Protein AF-A0AAD6KPF1-F1 (afdb_monomer_lite)

Radius of gyration: 23.43 Å; chains: 1; bounding box: 61×46×69 Å

Organism: NCBI:txid889485

Sequence (263 aa):
MAMNKKTLMALVIVSVSLNVGAQVHHIVGGDHGWHPYTDIGSWSSATTFRVGDKIWFTHSVAQGRIAEVETREEYLACDVSNPIRMYSDDSDGISLDGEGVRYFTNTNSEKCKNGLKLHVEVVSEARTDTTTPEVTSEGSDKVIAAPPESWWDKNYGFQLYMSDPSGNYAGWKAAAIGANNQAAQSMLKQDYRDEITREEAVQLALKVLSKTMDSTSLTSEKLELAEVFLSPSGNVKYQVCPPNALSKLLVKFGLTQPAAETS

InterPro domains:
  IPR001353 Proteasome, subunit alpha/beta [PF00227] (106-227)
  IPR003245 Phytocyanin domain [PS51485] (24-124)
  IPR008972 Cupredoxin [G3DSA:2.60.40.420] (22-125)
  IPR008972 Cupredoxin [SSF49503] (25-123)
  IPR029055 Nucleophile aminohydrolases, N-terminal [G3DSA:3.60.20.10] (150-248)
  IPR029055 Nucleophile aminohydrolases, N-terminal [SSF56235] (150-229)
  IPR050115 Proteasome subunit alpha [PTHR11599] (152-227)

pLDDT: mean 70.53, std 20.44, range [23.48, 94.88]

Secondary structure (DSSP, 8-state):
----------EEE-----------EEETTGGG-S-TTS-HHHHHHT--EETT-EEE----GGG--EEEESSHHHHHHT--SS-SEEE-TT-S-EE--SSEEEEEEESSHHHHHTT-EEEEEEEPP----------------------GGGSEETTTEE-EEEE-TTS-EEEESEEE-STTHHHHHHHHHHH--TT--HHHHHHHHHHHHHHHSS-SS--TTT---EEEEE-TTS-EEEEEPPHHHHHHHHHHTTSSPPPP---

Structure (mmCIF, N/CA/C/O backbone):
data_AF-A0AAD6KPF1-F1
#
_entry.id   AF-A0AAD6KPF1-F1
#
loop_
_atom_site.group_PDB
_atom_site.id
_atom_site.type_symbol
_atom_site.label_atom_id
_atom_site.label_alt_id
_atom_site.label_comp_id
_atom_site.label_asym_id
_atom_site.label_entity_id
_atom_site.label_seq_id
_atom_site.pdbx_PDB_ins_code
_atom_site.Cartn_x
_atom_site.Cartn_y
_atom_site.Cartn_z
_atom_site.occupancy
_atom_site.B_iso_or_equiv
_atom_site.auth_seq_id
_atom_site.auth_comp_id
_atom_site.auth_asym_id
_atom_site.auth_atom_id
_atom_site.pdbx_PDB_model_num
ATOM 1 N N . MET A 1 1 ? -16.707 31.733 25.427 1.00 30.19 1 MET A N 1
ATOM 2 C CA . MET A 1 1 ? -17.269 30.527 24.783 1.00 30.19 1 MET A CA 1
ATOM 3 C C . MET A 1 1 ? -16.110 29.759 24.178 1.00 30.19 1 MET A C 1
ATOM 5 O O . MET A 1 1 ? -15.592 30.168 23.149 1.00 30.19 1 MET A O 1
ATOM 9 N N . ALA A 1 2 ? -15.610 28.753 24.894 1.00 24.34 2 ALA A N 1
ATOM 10 C CA . ALA A 1 2 ? -14.501 27.928 24.434 1.00 24.34 2 ALA A CA 1
ATOM 11 C C . ALA A 1 2 ? -15.058 26.829 23.524 1.00 24.34 2 ALA A C 1
ATOM 13 O O . ALA A 1 2 ? -15.985 26.111 23.893 1.00 24.34 2 ALA A O 1
ATOM 14 N N . MET A 1 3 ? -14.526 26.750 22.311 1.00 24.44 3 MET A N 1
ATOM 15 C CA . MET A 1 3 ? -14.904 25.761 21.313 1.00 24.44 3 MET A CA 1
ATOM 16 C C . MET A 1 3 ? -14.273 24.420 21.723 1.00 24.44 3 MET A C 1
ATOM 18 O O . MET A 1 3 ? -13.055 24.265 21.655 1.00 24.44 3 MET A O 1
ATOM 22 N N . ASN A 1 4 ? -15.086 23.479 22.215 1.00 26.16 4 ASN A N 1
ATOM 23 C CA . ASN A 1 4 ? -14.651 22.126 22.572 1.00 26.16 4 ASN A CA 1
ATOM 24 C C . ASN A 1 4 ? -14.132 21.405 21.318 1.00 26.16 4 ASN A C 1
ATOM 26 O O . ASN A 1 4 ? -14.918 20.934 20.495 1.00 26.16 4 ASN A O 1
ATOM 30 N N . LYS A 1 5 ? -12.806 21.308 21.173 1.00 23.48 5 LYS A N 1
ATOM 31 C CA . LYS A 1 5 ? -12.161 20.440 20.182 1.00 23.48 5 LYS A CA 1
ATOM 32 C C . LYS A 1 5 ? -12.401 18.985 20.592 1.00 23.48 5 LYS A C 1
ATOM 34 O O . LYS A 1 5 ? -11.722 18.466 21.470 1.00 23.48 5 LYS A O 1
ATOM 39 N N . LYS A 1 6 ? -13.398 18.339 19.984 1.00 25.12 6 LYS A N 1
ATOM 40 C CA . LYS A 1 6 ? -13.567 16.883 20.044 1.00 25.12 6 LYS A CA 1
ATOM 41 C C . LYS A 1 6 ? -12.452 16.260 19.201 1.00 25.12 6 LYS A C 1
ATOM 43 O O . LYS A 1 6 ? -12.483 16.357 17.979 1.00 25.12 6 LYS A O 1
ATOM 48 N N . THR A 1 7 ? -11.441 15.691 19.846 1.00 24.42 7 THR A N 1
ATOM 49 C CA . THR A 1 7 ? -10.373 14.950 19.164 1.00 24.42 7 THR A CA 1
ATOM 50 C C . THR A 1 7 ? -10.940 13.602 18.719 1.00 24.42 7 THR A C 1
ATOM 52 O O . THR A 1 7 ? -11.173 12.728 19.547 1.00 24.42 7 THR A O 1
ATOM 55 N N . LEU A 1 8 ? -11.223 13.457 17.423 1.00 24.62 8 LEU A N 1
ATOM 56 C CA . LEU A 1 8 ? -11.683 12.209 16.815 1.00 24.62 8 LEU A CA 1
ATOM 57 C C . LEU A 1 8 ? -10.463 11.299 16.599 1.00 24.62 8 LEU A C 1
ATOM 59 O O . LEU A 1 8 ? -9.631 11.580 15.739 1.00 24.62 8 LEU A O 1
ATOM 63 N N . MET A 1 9 ? -10.328 10.241 17.399 1.00 28.38 9 MET A N 1
ATOM 64 C CA . MET A 1 9 ? -9.315 9.202 17.197 1.00 28.38 9 MET A CA 1
ATOM 65 C C . MET A 1 9 ? -10.026 7.975 16.616 1.00 28.38 9 MET A C 1
ATOM 67 O O . MET A 1 9 ? -10.636 7.202 17.349 1.00 28.38 9 MET A O 1
ATOM 71 N N . ALA A 1 10 ? -10.030 7.847 15.288 1.00 31.38 10 ALA A N 1
ATOM 72 C CA . ALA A 1 10 ? -10.609 6.698 14.597 1.00 31.38 10 ALA A CA 1
ATOM 73 C C . ALA A 1 10 ? -9.574 5.564 14.538 1.00 31.38 10 ALA A C 1
ATOM 75 O O . ALA A 1 10 ? -8.452 5.774 14.076 1.00 31.38 10 ALA A O 1
ATOM 76 N N . LEU A 1 11 ? -9.950 4.378 15.017 1.00 38.16 11 LEU A N 1
ATOM 77 C CA . LEU A 1 11 ? -9.140 3.164 14.958 1.00 38.16 11 LEU A CA 1
ATOM 78 C C . LEU A 1 11 ? -9.951 2.078 14.250 1.00 38.16 11 LEU A C 1
ATOM 80 O O . LEU A 1 11 ? -10.939 1.588 14.790 1.00 38.16 11 LEU A O 1
ATOM 84 N N . VAL A 1 12 ? -9.542 1.741 13.027 1.00 44.72 12 VAL A N 1
ATOM 85 C CA . VAL A 1 12 ? -10.185 0.724 12.187 1.00 44.72 12 VAL A CA 1
ATOM 86 C C . VAL A 1 12 ? -9.276 -0.502 12.172 1.00 44.72 12 VAL A C 1
ATOM 88 O O . VAL A 1 12 ? -8.112 -0.405 11.785 1.00 44.72 12 VAL A O 1
ATOM 91 N N . ILE A 1 13 ? -9.789 -1.642 12.637 1.00 41.94 13 ILE A N 1
ATOM 92 C CA . ILE A 1 13 ? -9.085 -2.929 12.605 1.00 41.94 13 ILE A CA 1
ATOM 93 C C . ILE A 1 13 ? -9.910 -3.875 11.748 1.00 41.94 13 ILE A C 1
ATOM 95 O O . ILE A 1 13 ? -11.070 -4.154 12.047 1.00 41.94 13 ILE A O 1
ATOM 99 N N . VAL A 1 14 ? -9.298 -4.336 10.668 1.00 38.56 14 VAL A N 1
ATOM 100 C CA . VAL A 1 14 ? -9.912 -5.203 9.674 1.00 38.56 14 VAL A CA 1
ATOM 101 C C . VAL A 1 14 ? -9.328 -6.613 9.815 1.00 38.56 14 VAL A C 1
ATOM 103 O O . VAL A 1 14 ? -8.109 -6.792 9.814 1.00 38.56 14 VAL A O 1
ATOM 106 N N . SER A 1 15 ? -10.203 -7.615 9.922 1.00 33.62 15 SER A N 1
ATOM 107 C CA . SER A 1 15 ? -9.862 -9.042 9.871 1.00 33.62 15 SER A CA 1
ATOM 108 C C . SER A 1 15 ? -10.088 -9.601 8.462 1.00 33.62 15 SER A C 1
ATOM 110 O O . SER A 1 15 ? -11.214 -9.532 7.961 1.00 33.62 15 SER A O 1
ATOM 112 N N . VAL A 1 16 ? -9.055 -10.173 7.835 1.00 30.22 16 VAL A N 1
ATOM 113 C CA . VAL A 1 16 ? -9.106 -10.721 6.464 1.00 30.22 16 VAL A CA 1
ATOM 114 C C . VAL A 1 16 ? -9.180 -12.255 6.491 1.00 30.22 16 VAL A C 1
ATOM 116 O O . VAL A 1 16 ? -8.505 -12.920 7.269 1.00 30.22 16 VAL A O 1
ATOM 119 N N . SER A 1 17 ? -9.998 -12.842 5.615 1.00 27.30 17 SER A N 1
ATOM 120 C CA . SER A 1 17 ? -9.912 -14.251 5.198 1.00 27.30 17 SER A CA 1
ATOM 121 C C . SER A 1 17 ? -9.926 -14.297 3.662 1.00 27.30 17 SER A C 1
ATOM 123 O O . SER A 1 17 ? -10.584 -13.477 3.031 1.00 27.30 17 SER A O 1
ATOM 125 N N . LEU A 1 18 ? -9.124 -15.201 3.096 1.00 29.77 18 LEU A N 1
ATOM 126 C CA . LEU A 1 18 ? -8.252 -15.009 1.923 1.00 29.77 18 LEU A CA 1
ATOM 127 C C . LEU A 1 18 ? -8.861 -15.006 0.493 1.00 29.77 18 LEU A C 1
ATOM 129 O O . LEU A 1 18 ? -9.786 -15.760 0.204 1.00 29.77 18 LEU A O 1
ATOM 133 N N . ASN A 1 19 ? -8.106 -14.308 -0.383 1.00 32.22 19 ASN A N 1
ATOM 134 C CA . ASN A 1 19 ? -7.824 -14.465 -1.834 1.00 32.22 19 ASN A CA 1
ATOM 135 C C . ASN A 1 19 ? -8.841 -13.977 -2.899 1.00 32.22 19 ASN A C 1
ATOM 137 O O . ASN A 1 19 ? -9.866 -14.625 -3.075 1.00 32.22 19 ASN A O 1
ATOM 141 N N . VAL A 1 20 ? -8.461 -12.988 -3.744 1.00 32.19 20 VAL A N 1
ATOM 142 C CA . VAL A 1 20 ? -8.114 -13.110 -5.197 1.00 32.19 20 VAL A CA 1
ATOM 143 C C . VAL A 1 20 ? -7.665 -11.745 -5.788 1.00 32.19 20 VAL A C 1
ATOM 145 O O . VAL A 1 20 ? -8.187 -10.705 -5.434 1.00 32.19 20 VAL A O 1
ATOM 148 N N . GLY A 1 21 ? -6.644 -11.752 -6.656 1.00 44.75 21 GLY A N 1
ATOM 149 C CA . GLY A 1 21 ? -5.803 -10.599 -7.025 1.00 44.75 21 GLY A CA 1
ATOM 150 C C . GLY A 1 21 ? -6.453 -9.411 -7.748 1.00 44.75 21 GLY A C 1
ATOM 151 O O . GLY A 1 21 ? -7.430 -9.549 -8.476 1.00 44.75 21 GLY A O 1
ATOM 152 N N . ALA A 1 22 ? -5.820 -8.250 -7.587 1.00 45.66 22 ALA A N 1
ATOM 153 C CA . ALA A 1 22 ? -6.109 -7.029 -8.326 1.00 45.66 22 ALA A CA 1
ATOM 154 C C . ALA A 1 22 ? -4.809 -6.246 -8.618 1.00 45.66 22 ALA A C 1
ATOM 156 O O . ALA A 1 22 ? -3.739 -6.683 -8.197 1.00 45.66 22 ALA A O 1
ATOM 157 N N . GLN A 1 23 ? -4.917 -5.140 -9.369 1.00 48.72 23 GLN A N 1
ATOM 158 C CA . GLN A 1 23 ? -3.808 -4.260 -9.771 1.00 48.72 23 GLN A CA 1
ATOM 159 C C . GLN A 1 23 ? -3.036 -3.746 -8.547 1.00 48.72 23 GLN A C 1
ATOM 161 O O . GLN A 1 23 ? -3.528 -2.902 -7.792 1.00 48.72 23 GLN A O 1
ATOM 166 N N . VAL A 1 24 ? -1.827 -4.268 -8.354 1.00 63.34 24 VAL A N 1
ATOM 167 C CA . VAL A 1 24 ? -0.949 -3.952 -7.229 1.00 63.34 24 VAL A CA 1
ATOM 168 C C . VAL A 1 24 ? 0.030 -2.855 -7.634 1.00 63.34 24 VAL A C 1
ATOM 170 O O . VAL A 1 24 ? 0.645 -2.886 -8.702 1.00 63.34 24 VAL A O 1
ATOM 173 N N . HIS A 1 25 ? 0.187 -1.861 -6.761 1.00 76.62 25 HIS A N 1
ATOM 174 C CA . HIS A 1 25 ? 1.223 -0.845 -6.899 1.00 76.62 25 HIS A CA 1
ATOM 175 C C . HIS A 1 25 ? 2.455 -1.254 -6.099 1.00 76.62 25 HIS A C 1
ATOM 177 O O . HIS A 1 25 ? 2.408 -1.376 -4.875 1.00 76.62 25 HIS A O 1
ATOM 183 N N . HIS A 1 26 ? 3.571 -1.427 -6.795 1.00 81.06 26 HIS A N 1
ATOM 184 C CA . HIS A 1 26 ? 4.838 -1.824 -6.200 1.00 81.06 26 HIS A CA 1
ATOM 185 C C . HIS A 1 26 ? 5.774 -0.625 -6.146 1.00 81.06 26 HIS A C 1
ATOM 187 O O . HIS A 1 26 ? 6.271 -0.157 -7.172 1.00 81.06 26 HIS A O 1
ATOM 193 N N . ILE A 1 27 ? 6.043 -0.136 -4.939 1.00 85.88 27 ILE A N 1
ATOM 194 C CA . ILE A 1 27 ? 7.111 0.839 -4.720 1.00 85.88 27 ILE A CA 1
ATOM 195 C C . ILE A 1 27 ? 8.429 0.074 -4.716 1.00 85.88 27 ILE A C 1
ATOM 197 O O . ILE A 1 27 ? 8.663 -0.766 -3.845 1.00 85.88 27 ILE A O 1
ATOM 201 N N . VAL A 1 28 ? 9.282 0.349 -5.699 1.00 85.75 28 VAL A N 1
ATOM 202 C CA . VAL A 1 28 ? 10.535 -0.378 -5.881 1.00 85.75 28 VAL A CA 1
ATOM 203 C C . VAL A 1 28 ? 11.445 -0.159 -4.674 1.00 85.75 28 VAL A C 1
ATOM 205 O O . VAL A 1 28 ? 11.818 0.969 -4.366 1.00 85.75 28 VAL A O 1
ATOM 208 N N . GLY A 1 29 ? 11.797 -1.252 -3.992 1.00 78.12 29 GLY A N 1
ATOM 209 C CA . GLY A 1 29 ? 12.582 -1.233 -2.752 1.00 78.12 29 GLY A CA 1
ATOM 210 C C . GLY A 1 29 ? 11.765 -1.052 -1.463 1.00 78.12 29 GLY A C 1
ATOM 211 O O . GLY A 1 29 ? 12.351 -1.008 -0.378 1.00 78.12 29 GLY A O 1
ATOM 212 N N . GLY A 1 30 ? 10.431 -0.971 -1.549 1.00 78.62 30 GLY A N 1
ATOM 213 C CA . GLY A 1 30 ? 9.535 -0.822 -0.398 1.00 78.62 30 GLY A CA 1
ATOM 214 C C . GLY A 1 30 ? 9.841 0.433 0.424 1.00 78.62 30 GLY A C 1
ATOM 215 O O . GLY A 1 30 ? 10.097 1.496 -0.137 1.00 78.62 30 GLY A O 1
ATOM 216 N N . ASP A 1 31 ? 9.875 0.295 1.751 1.00 72.81 31 ASP A N 1
ATOM 217 C CA . ASP A 1 31 ? 10.117 1.402 2.694 1.00 72.81 31 ASP A CA 1
ATOM 218 C C . ASP A 1 31 ? 11.472 2.104 2.499 1.00 72.81 31 ASP A C 1
ATOM 220 O O . ASP A 1 31 ? 11.633 3.268 2.861 1.00 72.81 31 ASP A O 1
ATOM 224 N N . HIS A 1 32 ? 12.458 1.401 1.934 1.00 75.19 32 HIS A N 1
ATOM 225 C CA . HIS A 1 32 ? 13.790 1.950 1.664 1.00 75.19 32 HIS A CA 1
ATOM 226 C C . HIS A 1 32 ? 13.883 2.611 0.283 1.00 75.19 32 HIS A C 1
ATOM 228 O O . HIS A 1 32 ? 14.832 3.350 0.015 1.00 75.19 32 HIS A O 1
ATOM 234 N N . GLY A 1 33 ? 12.904 2.345 -0.585 1.00 81.88 33 GLY A N 1
ATOM 235 C CA . GLY A 1 33 ? 12.804 2.919 -1.915 1.00 81.88 33 GLY A CA 1
ATOM 236 C C . GLY A 1 33 ? 13.970 2.577 -2.846 1.00 81.88 33 GLY A C 1
ATOM 237 O O . GLY A 1 33 ? 14.850 1.756 -2.564 1.00 81.88 33 GLY A O 1
ATOM 238 N N . TRP A 1 34 ? 13.979 3.252 -3.988 1.00 84.75 34 TRP A N 1
ATOM 239 C CA . TRP A 1 34 ? 14.999 3.124 -5.020 1.00 84.75 34 TRP A CA 1
ATOM 240 C C . TRP A 1 34 ? 16.286 3.869 -4.636 1.00 84.75 34 TRP A C 1
ATOM 242 O O . TRP A 1 34 ? 16.482 5.031 -4.986 1.00 84.75 34 TRP A O 1
ATOM 252 N N . HIS A 1 35 ? 17.177 3.200 -3.898 1.00 83.44 35 HIS A N 1
ATOM 253 C CA . HIS A 1 35 ? 18.439 3.775 -3.424 1.00 83.44 35 HIS A CA 1
ATOM 254 C C . HIS A 1 35 ? 19.613 2.788 -3.572 1.00 83.44 35 HIS A C 1
ATOM 256 O O . HIS A 1 35 ? 19.417 1.592 -3.374 1.00 83.44 35 HIS A O 1
ATOM 262 N N . PRO A 1 36 ? 20.860 3.251 -3.812 1.00 80.50 36 PRO A N 1
ATOM 263 C CA . PRO A 1 36 ? 22.059 2.396 -3.848 1.00 80.50 36 PRO A CA 1
ATOM 264 C C . PRO A 1 36 ? 22.340 1.514 -2.619 1.00 80.50 36 PRO A C 1
ATOM 266 O O . PRO A 1 36 ? 23.222 0.667 -2.678 1.00 80.50 36 PRO A O 1
ATOM 269 N N . TYR A 1 37 ? 21.655 1.741 -1.497 1.00 80.62 37 TYR A N 1
ATOM 270 C CA . TYR A 1 37 ? 21.826 0.953 -0.267 1.00 80.62 37 TYR A CA 1
ATOM 271 C C . TYR A 1 37 ? 20.655 -0.007 -0.026 1.00 80.62 37 TYR A C 1
ATOM 273 O O . TYR A 1 37 ? 20.678 -0.767 0.939 1.00 80.62 37 TYR A O 1
ATOM 281 N N . THR A 1 38 ? 19.634 0.038 -0.881 1.00 82.50 38 THR A N 1
ATOM 282 C CA . THR A 1 38 ? 18.484 -0.857 -0.818 1.00 82.50 38 THR A CA 1
ATOM 283 C C . THR A 1 38 ? 18.798 -2.128 -1.594 1.00 82.50 38 THR A C 1
ATOM 285 O O . THR A 1 38 ? 19.249 -2.068 -2.738 1.00 82.50 38 THR A O 1
ATOM 288 N N . ASP A 1 39 ? 18.515 -3.289 -1.005 1.00 83.38 39 ASP A N 1
ATOM 289 C CA . ASP A 1 39 ? 18.622 -4.568 -1.705 1.00 83.38 39 ASP A CA 1
ATOM 290 C C . ASP A 1 39 ? 17.411 -4.786 -2.625 1.00 83.38 39 ASP A C 1
ATOM 292 O O . ASP A 1 39 ? 16.430 -5.455 -2.288 1.00 83.38 39 ASP A O 1
ATOM 296 N N . ILE A 1 40 ? 17.487 -4.174 -3.808 1.00 85.75 40 ILE A N 1
ATOM 297 C CA . ILE A 1 40 ? 16.456 -4.264 -4.846 1.00 85.75 40 ILE A CA 1
ATOM 298 C C . ILE A 1 40 ? 16.265 -5.708 -5.324 1.00 85.75 40 ILE A C 1
ATOM 300 O O . ILE A 1 40 ? 15.142 -6.093 -5.641 1.00 85.75 40 ILE A O 1
ATOM 304 N N . GLY A 1 41 ? 17.329 -6.517 -5.351 1.00 82.06 41 GLY A N 1
ATOM 305 C CA . GLY A 1 41 ? 17.267 -7.900 -5.825 1.00 82.06 41 GLY A CA 1
ATOM 306 C C . GLY A 1 41 ? 16.476 -8.807 -4.886 1.00 82.06 41 GLY A C 1
ATOM 307 O O . GLY A 1 41 ? 15.630 -9.584 -5.336 1.00 82.06 41 GLY A O 1
ATOM 308 N N . SER A 1 42 ? 16.701 -8.685 -3.577 1.00 82.19 42 SER A N 1
ATOM 309 C CA . SER A 1 42 ? 15.901 -9.408 -2.581 1.00 82.19 42 SER A CA 1
ATOM 310 C C . SER A 1 42 ? 14.448 -8.933 -2.578 1.00 82.19 42 SER A C 1
ATOM 312 O O . SER A 1 42 ? 13.536 -9.758 -2.534 1.00 82.19 42 SER A O 1
ATOM 314 N N . TRP A 1 43 ? 14.220 -7.618 -2.692 1.00 84.44 43 TRP A N 1
ATOM 315 C CA . TRP A 1 43 ? 12.873 -7.051 -2.786 1.00 84.44 43 TRP A CA 1
ATOM 316 C C . TRP A 1 43 ? 12.108 -7.579 -4.007 1.00 84.44 43 TRP A C 1
ATOM 318 O O . TRP A 1 43 ? 10.976 -8.043 -3.869 1.00 84.44 43 TRP A O 1
ATOM 328 N N . SER A 1 44 ? 12.729 -7.572 -5.191 1.00 83.88 44 SER A N 1
ATOM 329 C CA . SER A 1 44 ? 12.079 -8.039 -6.418 1.00 83.88 44 SER A CA 1
ATOM 330 C C . SER A 1 44 ? 11.782 -9.534 -6.364 1.00 83.88 44 SER A C 1
ATOM 332 O O . SER A 1 44 ? 10.723 -9.956 -6.803 1.00 83.88 44 SER A O 1
ATOM 334 N N . SER A 1 45 ? 12.681 -10.330 -5.774 1.00 77.31 45 SER A N 1
ATOM 335 C CA . SER A 1 45 ? 12.504 -11.783 -5.633 1.00 77.31 45 SER A CA 1
ATOM 336 C C . SER A 1 45 ? 11.382 -12.158 -4.656 1.00 77.31 45 SER A C 1
ATOM 338 O O . SER A 1 45 ? 10.789 -13.225 -4.778 1.00 77.31 45 SER A O 1
ATOM 340 N N . ALA A 1 46 ? 11.087 -11.289 -3.686 1.00 73.94 46 ALA A N 1
ATOM 341 C CA . ALA A 1 46 ? 9.978 -11.454 -2.748 1.00 73.94 46 ALA A CA 1
ATOM 342 C C . ALA A 1 46 ? 8.641 -10.904 -3.286 1.00 73.94 46 ALA A C 1
ATOM 344 O O . ALA A 1 46 ? 7.612 -11.046 -2.624 1.00 73.94 46 ALA A O 1
ATOM 345 N N . THR A 1 47 ? 8.646 -10.280 -4.468 1.00 77.12 47 THR A N 1
ATOM 346 C CA . THR A 1 47 ? 7.490 -9.596 -5.054 1.00 77.12 47 THR A CA 1
ATOM 347 C C . THR A 1 47 ? 6.985 -10.360 -6.275 1.00 77.12 47 THR A C 1
ATOM 349 O O . THR A 1 47 ? 7.759 -10.791 -7.122 1.00 77.12 47 THR A O 1
ATOM 352 N N . THR A 1 48 ? 5.668 -10.537 -6.383 1.00 82.94 48 THR A N 1
ATOM 353 C CA . THR A 1 48 ? 5.036 -11.103 -7.584 1.00 82.94 48 THR A CA 1
ATOM 354 C C . THR A 1 48 ? 4.427 -9.980 -8.406 1.00 82.94 48 THR A C 1
ATOM 356 O O . THR A 1 48 ? 3.560 -9.270 -7.901 1.00 82.94 48 THR A O 1
ATOM 359 N N . PHE A 1 49 ? 4.851 -9.857 -9.662 1.00 86.62 49 PHE A N 1
ATOM 360 C CA . PHE A 1 49 ? 4.343 -8.857 -10.597 1.00 86.62 49 PHE A CA 1
ATOM 361 C C . PHE A 1 49 ? 3.329 -9.491 -11.541 1.00 86.62 49 PHE A C 1
ATOM 363 O O . PHE A 1 49 ? 3.605 -10.519 -12.161 1.00 86.62 49 PHE A O 1
ATOM 370 N N . ARG A 1 50 ? 2.153 -8.885 -11.659 1.00 85.94 50 ARG A N 1
ATOM 371 C CA . ARG A 1 50 ? 1.088 -9.338 -12.553 1.00 85.94 50 ARG A CA 1
ATOM 372 C C . ARG A 1 50 ? 0.850 -8.322 -13.655 1.00 85.94 50 ARG A C 1
ATOM 374 O O . ARG A 1 50 ? 1.175 -7.146 -13.502 1.00 85.94 50 ARG A O 1
ATOM 381 N N . VAL A 1 51 ? 0.274 -8.779 -14.764 1.00 83.75 51 VAL A N 1
ATOM 382 C CA . VAL A 1 51 ? -0.278 -7.860 -15.760 1.00 83.75 51 VAL A CA 1
ATOM 383 C C . VAL A 1 51 ? -1.254 -6.913 -15.051 1.00 83.75 51 VAL A C 1
ATOM 385 O O . VAL A 1 51 ? -1.905 -7.299 -14.083 1.00 83.75 51 VAL A O 1
ATOM 388 N N . GLY A 1 52 ? -1.259 -5.652 -15.461 1.00 80.56 52 GLY A N 1
ATOM 389 C CA . GLY A 1 52 ? -2.060 -4.609 -14.835 1.00 80.56 52 GLY A CA 1
ATOM 390 C C . GLY A 1 52 ? -1.386 -3.935 -13.642 1.00 80.56 52 GLY A C 1
ATOM 391 O O . GLY A 1 52 ? -1.724 -2.791 -13.368 1.00 80.56 52 GLY A O 1
ATOM 392 N N . ASP A 1 53 ? -0.403 -4.543 -12.973 1.00 83.62 53 ASP A N 1
ATOM 393 C CA . ASP A 1 53 ? 0.323 -3.889 -11.875 1.00 83.62 53 ASP A CA 1
ATOM 394 C C . ASP A 1 53 ? 1.069 -2.625 -12.346 1.00 83.62 53 ASP A C 1
ATOM 396 O O . ASP A 1 53 ? 1.432 -2.476 -13.516 1.00 83.62 53 ASP A O 1
ATOM 400 N N . LYS A 1 54 ? 1.363 -1.715 -11.412 1.00 87.25 54 LYS A N 1
ATOM 401 C CA . LYS A 1 54 ? 2.248 -0.565 -11.657 1.00 87.25 54 LYS A CA 1
ATOM 402 C C . LYS A 1 54 ? 3.474 -0.641 -10.766 1.00 87.25 54 LYS A C 1
ATOM 404 O O . LYS A 1 54 ? 3.361 -0.906 -9.571 1.00 87.25 54 LYS A O 1
ATOM 409 N N . ILE A 1 55 ? 4.638 -0.321 -11.318 1.00 88.50 55 ILE A N 1
ATOM 410 C CA . ILE A 1 55 ? 5.869 -0.154 -10.541 1.00 88.50 55 ILE A CA 1
ATOM 411 C C . ILE A 1 55 ? 6.244 1.326 -10.455 1.00 88.50 55 ILE A C 1
ATOM 413 O O . ILE A 1 55 ? 6.157 2.063 -11.439 1.00 88.50 55 ILE A O 1
ATOM 417 N N . TRP A 1 56 ? 6.656 1.764 -9.270 1.00 86.69 56 TRP A N 1
ATOM 418 C CA . TRP A 1 56 ? 7.035 3.145 -8.987 1.00 86.69 56 TRP A CA 1
ATOM 419 C C . TRP A 1 56 ? 8.451 3.204 -8.452 1.00 86.69 56 TRP A C 1
ATOM 421 O O . TRP A 1 56 ? 8.796 2.542 -7.474 1.00 86.69 56 TRP A O 1
ATOM 431 N N . PHE A 1 57 ? 9.263 4.050 -9.068 1.00 83.12 57 PHE A N 1
ATOM 432 C CA . PHE A 1 57 ? 10.613 4.300 -8.609 1.00 83.12 57 PHE A CA 1
ATOM 433 C C . PHE A 1 57 ? 10.631 5.610 -7.821 1.00 83.12 57 PHE A C 1
ATOM 435 O O . PHE A 1 57 ? 10.311 6.672 -8.351 1.00 83.12 57 PHE A O 1
ATOM 442 N N . THR A 1 58 ? 11.003 5.552 -6.545 1.00 74.50 58 THR A N 1
ATOM 443 C CA . THR A 1 58 ? 11.130 6.748 -5.703 1.00 74.50 58 THR A CA 1
ATOM 444 C C . THR A 1 58 ? 12.457 7.439 -6.016 1.00 74.50 58 THR A C 1
ATOM 446 O O . THR A 1 58 ? 13.498 7.074 -5.471 1.00 74.50 58 THR A O 1
ATOM 449 N N . HIS A 1 59 ? 12.449 8.403 -6.935 1.00 67.25 59 HIS A N 1
ATOM 450 C CA . HIS A 1 59 ? 13.666 9.077 -7.387 1.00 67.25 59 HIS A CA 1
ATOM 451 C C . HIS A 1 59 ? 13.963 10.383 -6.657 1.00 67.25 59 HIS A C 1
ATOM 453 O O . HIS A 1 59 ? 13.082 11.145 -6.274 1.00 67.25 59 HIS A O 1
ATOM 459 N N . SER A 1 60 ? 15.259 10.682 -6.569 1.00 53.53 60 SER A N 1
ATOM 460 C CA . SER A 1 60 ? 15.761 12.052 -6.513 1.00 53.53 60 SER A CA 1
ATOM 461 C C . SER A 1 60 ? 16.353 12.390 -7.881 1.00 53.53 60 SER A C 1
ATOM 463 O O . SER A 1 60 ? 17.099 11.583 -8.433 1.00 53.53 60 SER A O 1
ATOM 465 N N . VAL A 1 61 ? 16.095 13.597 -8.390 1.00 53.00 61 VAL A N 1
ATOM 466 C CA . VAL A 1 61 ? 16.605 14.122 -9.677 1.00 53.00 61 VAL A CA 1
ATOM 467 C C . VAL A 1 61 ? 18.136 13.968 -9.822 1.00 53.00 61 VAL A C 1
ATOM 469 O O . VAL A 1 61 ? 18.671 13.818 -10.918 1.00 53.00 61 VAL A O 1
ATOM 472 N N . ALA A 1 62 ? 18.868 13.938 -8.700 1.00 56.47 62 ALA A N 1
ATOM 473 C CA . ALA A 1 62 ? 20.321 13.731 -8.644 1.00 56.47 62 ALA A CA 1
ATOM 474 C C . ALA A 1 62 ? 20.763 12.271 -8.890 1.00 56.47 62 ALA A C 1
ATOM 476 O O . ALA A 1 62 ? 21.959 11.961 -8.960 1.00 56.47 62 ALA A O 1
ATOM 477 N N . GLN A 1 63 ? 19.817 11.335 -8.969 1.00 59.22 63 GLN A N 1
ATOM 478 C CA . GLN A 1 63 ? 20.097 9.913 -9.099 1.00 59.22 63 GLN A CA 1
ATOM 479 C C . GLN A 1 63 ? 20.119 9.401 -10.535 1.00 59.22 63 GLN A C 1
ATOM 481 O O . GLN A 1 63 ? 20.607 8.295 -10.723 1.00 59.22 63 GLN A O 1
ATOM 486 N N . GLY A 1 64 ? 19.748 10.210 -11.529 1.00 70.94 64 GLY A N 1
ATOM 487 C CA . GLY A 1 64 ? 19.653 9.786 -12.929 1.00 70.94 64 GLY A CA 1
ATOM 488 C C . GLY A 1 64 ? 18.254 9.275 -13.282 1.00 70.94 64 GLY A C 1
ATOM 489 O O . GLY A 1 64 ? 17.431 9.048 -12.397 1.00 70.94 64 GLY A O 1
ATOM 490 N N . ARG A 1 65 ? 17.993 9.121 -14.584 1.00 84.31 65 ARG A N 1
ATOM 491 C CA . ARG A 1 65 ? 16.702 8.671 -15.127 1.00 84.31 65 ARG A CA 1
ATOM 492 C C . ARG A 1 65 ? 16.619 7.144 -15.108 1.00 84.31 65 ARG A C 1
ATOM 494 O O . ARG A 1 65 ? 17.642 6.467 -14.980 1.00 84.31 65 ARG A O 1
ATOM 501 N N . ILE A 1 66 ? 15.415 6.606 -15.288 1.00 89.62 66 ILE A N 1
ATOM 502 C CA . ILE A 1 66 ? 15.222 5.173 -15.537 1.00 89.62 66 ILE A CA 1
ATOM 503 C C . ILE A 1 66 ? 15.193 4.922 -17.035 1.00 89.62 66 ILE A C 1
ATOM 505 O O . ILE A 1 66 ? 14.473 5.596 -17.771 1.00 89.62 66 ILE A O 1
ATOM 509 N N . ALA A 1 67 ? 15.972 3.944 -17.472 1.00 92.62 67 ALA A N 1
ATOM 510 C CA . ALA A 1 67 ? 15.954 3.419 -18.823 1.00 92.62 67 ALA A CA 1
ATOM 511 C C . ALA A 1 67 ? 15.465 1.971 -18.798 1.00 92.62 67 ALA A C 1
ATOM 513 O O . ALA A 1 67 ? 15.972 1.151 -18.031 1.00 92.62 67 ALA A O 1
ATOM 514 N N . GLU A 1 68 ? 14.492 1.669 -19.646 1.00 94.25 68 GLU A N 1
ATOM 515 C CA . GLU A 1 68 ? 14.097 0.303 -19.962 1.00 94.25 68 GLU A CA 1
ATOM 516 C C . GLU A 1 68 ? 14.894 -0.186 -21.167 1.00 94.25 68 GLU A C 1
ATOM 518 O O . GLU A 1 68 ? 14.995 0.521 -22.172 1.00 94.25 68 GLU A O 1
ATOM 523 N N . VAL A 1 69 ? 15.476 -1.375 -21.043 1.00 94.75 69 VAL A N 1
ATOM 524 C CA . VAL A 1 69 ? 16.335 -2.004 -22.056 1.00 94.75 69 VAL A CA 1
ATOM 525 C C . VAL A 1 69 ? 15.730 -3.330 -22.496 1.00 94.75 69 VAL A C 1
ATOM 527 O O . VAL A 1 69 ? 14.967 -3.945 -21.751 1.00 94.75 69 VAL A O 1
ATOM 530 N N . GLU A 1 70 ? 16.036 -3.752 -23.719 1.00 92.44 70 GLU A N 1
ATOM 531 C CA . GLU A 1 70 ? 15.378 -4.901 -24.344 1.00 92.44 70 GLU A CA 1
ATOM 532 C C . GLU A 1 70 ? 15.964 -6.223 -23.872 1.00 92.44 70 GLU A C 1
ATOM 534 O O . GLU A 1 70 ? 15.234 -7.176 -23.593 1.00 92.44 70 GLU A O 1
ATOM 539 N N . THR A 1 71 ? 17.287 -6.278 -23.744 1.00 92.31 71 THR A N 1
ATOM 540 C CA . THR A 1 71 ? 17.995 -7.535 -23.522 1.00 92.31 71 THR A CA 1
ATOM 541 C C . THR A 1 71 ? 18.569 -7.651 -22.115 1.00 92.31 71 THR A C 1
ATOM 543 O O . THR A 1 71 ? 18.925 -6.674 -21.443 1.00 92.31 71 THR A O 1
ATOM 546 N N . ARG A 1 72 ? 18.720 -8.900 -21.664 1.00 92.88 72 ARG A N 1
ATOM 547 C CA . ARG A 1 72 ? 19.376 -9.210 -20.391 1.00 92.88 72 ARG A CA 1
ATOM 548 C C . ARG A 1 72 ? 20.835 -8.757 -20.399 1.00 92.88 72 ARG A C 1
ATOM 550 O O . ARG A 1 72 ? 21.364 -8.371 -19.359 1.00 92.88 72 ARG A O 1
ATOM 557 N N . GLU A 1 73 ? 21.491 -8.820 -21.548 1.00 92.56 73 GLU A N 1
ATOM 558 C CA . GLU A 1 73 ? 22.883 -8.435 -21.742 1.00 92.56 73 GLU A CA 1
ATOM 559 C C . GLU A 1 73 ? 23.076 -6.935 -21.495 1.00 92.56 73 GLU A C 1
ATOM 561 O O . GLU A 1 73 ? 23.936 -6.562 -20.693 1.00 92.56 73 GLU A O 1
ATOM 566 N N . GLU A 1 74 ? 22.226 -6.090 -22.087 1.00 92.50 74 GLU A N 1
ATOM 567 C CA . GLU A 1 74 ? 22.214 -4.638 -21.853 1.00 92.50 74 GLU A CA 1
ATOM 568 C C . GLU A 1 74 ? 21.963 -4.319 -20.373 1.00 92.50 74 GLU A C 1
ATOM 570 O O . GLU A 1 74 ? 22.685 -3.529 -19.761 1.00 92.50 74 GLU A O 1
ATOM 575 N N . TYR A 1 75 ? 21.009 -5.014 -19.747 1.00 94.69 75 TYR A N 1
ATOM 576 C CA . TYR A 1 75 ? 20.713 -4.883 -18.318 1.00 94.69 75 TYR A CA 1
ATOM 577 C C . TYR A 1 75 ? 21.894 -5.263 -17.409 1.00 94.69 75 TYR A C 1
ATOM 579 O O . TYR A 1 75 ? 22.191 -4.598 -16.407 1.00 94.69 75 TYR A O 1
ATOM 587 N N . LEU A 1 76 ? 22.587 -6.360 -17.721 1.00 92.31 76 LEU A N 1
ATOM 588 C CA . LEU A 1 76 ? 23.743 -6.805 -16.948 1.00 92.31 76 LEU A CA 1
ATOM 589 C C . LEU A 1 76 ? 24.920 -5.842 -17.117 1.00 92.31 76 LEU A C 1
ATOM 591 O O . LEU A 1 76 ? 25.563 -5.510 -16.117 1.00 92.31 76 LEU A O 1
ATOM 595 N N . ALA A 1 77 ? 25.150 -5.366 -18.342 1.00 94.75 77 ALA A N 1
ATOM 596 C CA . ALA A 1 77 ? 26.203 -4.417 -18.683 1.00 94.75 77 ALA A CA 1
ATOM 597 C C . ALA A 1 77 ? 25.913 -2.978 -18.218 1.00 94.75 77 ALA A C 1
ATOM 599 O O . ALA A 1 77 ? 26.845 -2.169 -18.143 1.00 94.75 77 ALA A O 1
ATOM 600 N N . CYS A 1 78 ? 24.657 -2.671 -17.868 1.00 94.88 78 CYS A N 1
ATOM 601 C CA . CYS A 1 78 ? 24.166 -1.306 -17.679 1.00 94.88 78 CYS A CA 1
ATOM 602 C C . CYS A 1 78 ? 24.394 -0.448 -18.932 1.00 94.88 78 CYS A C 1
ATOM 604 O O . CYS A 1 78 ? 24.850 0.696 -18.836 1.00 94.88 78 CYS A O 1
ATOM 606 N N . ASP A 1 79 ? 24.137 -1.043 -20.098 1.00 94.56 79 ASP A N 1
ATO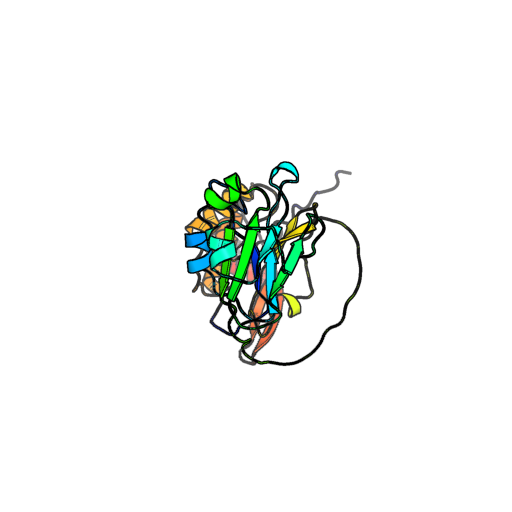M 607 C CA . ASP A 1 79 ? 24.200 -0.373 -21.388 1.00 94.56 79 ASP A CA 1
ATOM 608 C C . ASP A 1 79 ? 22.854 0.289 -21.682 1.00 94.56 79 ASP A C 1
ATOM 610 O O . ASP A 1 79 ? 21.831 -0.374 -21.815 1.00 94.56 79 ASP A O 1
ATOM 614 N N . VAL A 1 80 ? 22.866 1.616 -21.755 1.00 92.19 80 VAL A N 1
ATOM 615 C CA . VAL A 1 80 ? 21.687 2.446 -22.030 1.00 92.19 80 VAL A CA 1
ATOM 616 C C . VAL A 1 80 ? 21.818 3.173 -23.369 1.00 92.19 80 VAL A C 1
ATOM 618 O O . VAL A 1 80 ? 21.207 4.221 -23.565 1.00 92.19 80 VAL A O 1
ATOM 621 N N . SER A 1 81 ? 22.641 2.648 -24.284 1.00 92.88 81 SER A N 1
ATOM 622 C CA . SER A 1 81 ? 22.875 3.241 -25.608 1.00 92.88 81 SER A CA 1
ATOM 623 C C . SER A 1 81 ? 21.648 3.153 -26.520 1.00 92.88 81 SER A C 1
ATOM 625 O O . SER A 1 81 ? 21.460 4.022 -27.369 1.00 92.88 81 SER A O 1
ATOM 627 N N . ASN A 1 82 ? 20.807 2.130 -26.330 1.00 91.75 82 ASN A N 1
ATOM 628 C CA . ASN A 1 82 ? 19.585 1.905 -27.099 1.00 91.75 82 ASN A CA 1
ATOM 629 C C . ASN A 1 82 ? 18.396 1.566 -26.176 1.00 91.75 82 ASN A C 1
ATOM 631 O O . ASN A 1 82 ? 17.950 0.422 -26.129 1.00 91.75 82 ASN A O 1
ATOM 635 N N . PRO A 1 83 ? 17.898 2.529 -25.379 1.00 92.75 83 PRO A N 1
ATOM 636 C CA . PRO A 1 83 ? 16.794 2.262 -24.471 1.00 92.75 83 PRO A CA 1
ATOM 637 C C . PRO A 1 83 ? 15.489 2.082 -25.259 1.00 92.75 83 PRO A C 1
ATOM 639 O O . PRO A 1 83 ? 15.172 2.898 -26.124 1.00 92.75 83 PRO A O 1
ATOM 642 N N . ILE A 1 84 ? 14.683 1.080 -24.890 1.00 92.19 84 ILE A N 1
ATOM 643 C CA . ILE A 1 84 ? 13.290 0.954 -25.352 1.00 92.19 84 ILE A CA 1
ATOM 644 C C . ILE A 1 84 ? 12.526 2.219 -24.969 1.00 92.19 84 ILE A C 1
ATOM 646 O O . ILE A 1 84 ? 11.761 2.783 -25.755 1.00 92.19 84 ILE A O 1
ATOM 650 N N . ARG A 1 85 ? 12.720 2.661 -23.723 1.00 90.62 85 ARG A N 1
ATOM 651 C CA . ARG A 1 85 ? 12.047 3.832 -23.174 1.00 90.62 85 ARG A CA 1
ATOM 652 C C . ARG A 1 85 ? 12.864 4.457 -22.061 1.00 90.62 85 ARG A C 1
ATOM 654 O O . ARG A 1 85 ? 13.560 3.775 -21.315 1.00 90.62 85 ARG A O 1
ATOM 661 N N . MET A 1 86 ? 12.738 5.771 -21.924 1.00 88.69 86 MET A N 1
ATOM 662 C CA . MET A 1 86 ? 13.272 6.510 -20.788 1.00 88.69 86 MET A CA 1
ATOM 663 C C . MET A 1 86 ? 12.128 7.124 -19.997 1.00 88.69 86 MET A C 1
ATOM 665 O O . MET A 1 86 ? 11.233 7.744 -20.571 1.00 88.69 86 MET A O 1
ATOM 669 N N . TYR A 1 87 ? 12.200 6.993 -18.682 1.00 84.56 87 TYR A N 1
ATOM 670 C CA . TYR A 1 87 ? 11.227 7.534 -17.748 1.00 84.56 87 TYR A CA 1
ATOM 671 C C . TYR A 1 87 ? 11.849 8.710 -16.992 1.00 84.56 87 TYR A C 1
ATOM 673 O O . TYR A 1 87 ? 13.060 8.755 -16.740 1.00 84.56 87 TYR A O 1
ATOM 681 N N . SER A 1 88 ? 11.028 9.711 -16.706 1.00 70.38 88 SER A N 1
ATOM 682 C CA . SER A 1 88 ? 11.376 10.899 -15.927 1.00 70.38 88 SER A CA 1
ATOM 683 C C . SER A 1 88 ? 10.523 10.970 -14.661 1.00 70.38 88 SER A C 1
ATOM 685 O O . SER A 1 88 ? 9.558 10.217 -14.502 1.00 70.38 88 SER A O 1
ATOM 687 N N . ASP A 1 89 ? 10.924 11.860 -13.754 1.00 63.03 89 ASP A N 1
ATOM 688 C CA . ASP A 1 89 ? 10.369 12.010 -12.403 1.00 63.03 89 ASP A CA 1
ATOM 689 C C . ASP A 1 89 ? 8.865 12.363 -12.376 1.00 63.03 89 ASP A C 1
ATOM 691 O O . ASP A 1 89 ? 8.238 12.304 -11.326 1.00 63.03 89 ASP A O 1
ATOM 695 N N . ASP A 1 90 ? 8.275 12.709 -13.521 1.00 57.62 90 ASP A N 1
ATOM 696 C CA . ASP A 1 90 ? 6.868 13.072 -13.714 1.00 57.62 90 ASP A CA 1
ATOM 697 C C . ASP A 1 90 ? 5.961 11.897 -14.130 1.00 57.62 90 ASP A C 1
ATOM 699 O O . ASP A 1 90 ? 4.810 12.105 -14.513 1.00 57.62 90 ASP A O 1
ATOM 703 N N . SER A 1 91 ? 6.457 10.657 -14.084 1.00 57.69 91 SER A N 1
ATOM 704 C CA . SER A 1 91 ? 5.667 9.483 -14.475 1.00 57.69 91 SER A CA 1
ATOM 705 C C . SER A 1 91 ? 4.707 9.010 -13.373 1.00 57.69 91 SER A C 1
ATOM 707 O O . SER A 1 91 ? 5.104 8.813 -12.228 1.00 57.69 91 SER A O 1
ATOM 709 N N . ASP A 1 92 ? 3.445 8.755 -13.745 1.00 66.06 92 ASP A N 1
ATOM 710 C CA . ASP A 1 92 ? 2.374 8.155 -12.918 1.00 66.06 92 ASP A CA 1
ATOM 711 C C . ASP A 1 92 ? 2.587 6.637 -12.672 1.00 66.06 92 ASP A C 1
ATOM 713 O O . ASP A 1 92 ? 1.667 5.808 -12.729 1.00 66.06 92 ASP A O 1
ATOM 717 N N . GLY A 1 93 ? 3.850 6.258 -12.456 1.00 79.00 93 GLY A N 1
ATOM 718 C CA . GLY A 1 93 ? 4.323 4.880 -12.446 1.00 79.00 93 GLY A CA 1
ATOM 719 C C . GLY A 1 93 ? 4.450 4.262 -13.836 1.00 79.00 93 GLY A C 1
ATOM 720 O O . GLY A 1 93 ? 4.002 4.797 -14.852 1.00 79.00 93 GLY A O 1
ATOM 721 N N . ILE A 1 94 ? 5.088 3.096 -13.876 1.00 87.56 94 ILE A N 1
ATOM 722 C CA . ILE A 1 94 ? 5.261 2.289 -15.083 1.00 87.56 94 ILE A CA 1
ATOM 723 C C . ILE A 1 94 ? 4.274 1.128 -15.014 1.00 87.56 94 ILE A C 1
ATOM 725 O O . ILE A 1 94 ? 4.412 0.248 -14.163 1.00 87.56 94 ILE A O 1
ATOM 729 N N . SER A 1 95 ? 3.287 1.126 -15.909 1.00 88.38 95 SER A N 1
ATOM 730 C CA . SER A 1 95 ? 2.331 0.024 -16.037 1.00 88.38 95 SER A CA 1
ATOM 731 C C . SER A 1 95 ? 2.988 -1.231 -16.601 1.00 88.38 95 SER A C 1
ATOM 733 O O . SER A 1 95 ? 3.808 -1.161 -17.523 1.00 88.38 95 SER A O 1
ATOM 735 N N . LEU A 1 96 ? 2.614 -2.384 -16.055 1.00 88.88 96 LEU A N 1
ATOM 736 C CA . LEU A 1 96 ? 3.002 -3.714 -16.507 1.00 88.88 96 LEU A CA 1
ATOM 737 C C . LEU A 1 96 ? 1.889 -4.292 -17.391 1.00 88.88 96 LEU A C 1
ATOM 739 O O . LEU A 1 96 ? 1.120 -5.148 -16.976 1.00 88.88 96 LEU A O 1
ATOM 743 N N . ASP A 1 97 ? 1.790 -3.799 -18.625 1.00 85.38 97 ASP A N 1
ATOM 744 C CA . ASP A 1 97 ? 0.651 -4.085 -19.519 1.00 85.38 97 ASP A CA 1
ATOM 745 C C . ASP A 1 97 ? 0.734 -5.441 -20.247 1.00 85.38 97 ASP A C 1
ATOM 747 O O . ASP A 1 97 ? -0.169 -5.805 -20.999 1.00 85.38 97 ASP A O 1
ATOM 751 N N . GLY A 1 98 ? 1.824 -6.188 -20.069 1.00 81.75 98 GLY A N 1
ATOM 752 C CA . GLY A 1 98 ? 2.063 -7.435 -20.786 1.00 81.75 98 GLY A CA 1
ATOM 753 C C . GLY A 1 98 ? 2.926 -8.409 -20.001 1.00 81.75 98 GLY A C 1
ATOM 754 O O . GLY A 1 98 ? 3.750 -8.008 -19.177 1.00 81.75 98 GLY A O 1
ATOM 755 N N . GLU A 1 99 ? 2.707 -9.694 -20.268 1.00 86.31 99 GLU A N 1
ATOM 756 C CA . GLU A 1 99 ? 3.488 -10.785 -19.695 1.00 86.31 99 GLU A CA 1
ATOM 757 C C . GLU A 1 99 ? 4.919 -10.779 -20.228 1.00 86.31 99 GLU A C 1
ATOM 759 O O . GLU A 1 99 ? 5.180 -10.399 -21.373 1.00 86.31 99 GLU A O 1
ATOM 764 N N . GLY A 1 100 ? 5.839 -11.267 -19.403 1.00 84.50 100 GLY A N 1
ATOM 765 C CA . GLY A 1 100 ? 7.236 -11.433 -19.770 1.00 84.50 100 GLY A CA 1
ATOM 766 C C . GLY A 1 100 ? 8.186 -10.649 -18.879 1.00 84.50 100 GLY A C 1
ATOM 767 O O . GLY A 1 100 ? 7.808 -10.052 -17.870 1.00 84.50 100 GLY A O 1
ATOM 768 N N . VAL A 1 101 ? 9.463 -10.705 -19.242 1.00 90.81 101 VAL A N 1
ATOM 769 C CA . VAL A 1 101 ? 10.530 -10.093 -18.454 1.00 90.81 101 VAL A CA 1
ATOM 770 C C . VAL A 1 101 ? 10.792 -8.684 -18.957 1.00 90.81 101 VAL A C 1
ATOM 772 O O . VAL A 1 101 ? 10.969 -8.475 -20.155 1.00 90.81 101 VAL A O 1
ATOM 775 N N . ARG A 1 102 ? 10.850 -7.722 -18.036 1.00 93.38 102 ARG A N 1
ATOM 776 C CA . ARG A 1 102 ? 11.216 -6.333 -18.332 1.00 93.38 102 ARG A CA 1
ATOM 777 C C . ARG A 1 102 ? 12.430 -5.927 -17.515 1.00 93.38 102 ARG A C 1
ATOM 779 O O . ARG A 1 102 ? 12.563 -6.317 -16.352 1.00 93.38 102 ARG A O 1
ATOM 786 N N . TYR A 1 103 ? 13.304 -5.132 -18.124 1.00 94.69 103 TYR A N 1
ATOM 787 C CA . TYR A 1 103 ? 14.580 -4.735 -17.543 1.00 94.69 103 TYR A CA 1
ATOM 788 C C . TYR A 1 103 ? 14.667 -3.221 -17.398 1.00 94.69 103 TYR A C 1
ATOM 790 O O . TYR A 1 103 ? 14.613 -2.490 -18.381 1.00 94.69 103 TYR A O 1
ATOM 798 N N . PHE A 1 104 ? 14.874 -2.754 -16.171 1.00 94.25 104 PHE A N 1
ATOM 799 C CA . PHE A 1 104 ? 14.986 -1.343 -15.826 1.00 94.25 104 PHE A CA 1
ATOM 800 C C . PHE A 1 104 ? 16.350 -1.054 -15.212 1.00 94.25 104 PHE A C 1
ATOM 802 O O . PHE A 1 104 ? 16.832 -1.762 -14.324 1.00 94.25 104 PHE A O 1
ATOM 809 N N . THR A 1 105 ? 16.975 0.022 -15.663 1.00 93.00 105 THR A N 1
ATOM 810 C CA . THR A 1 105 ? 18.309 0.431 -15.233 1.00 93.00 105 THR A CA 1
ATOM 811 C C . THR A 1 105 ? 18.330 1.912 -14.909 1.00 93.00 105 THR A C 1
ATOM 813 O O . THR A 1 105 ? 17.590 2.711 -15.484 1.00 93.00 105 THR A O 1
ATOM 816 N N . ASN A 1 106 ? 19.203 2.298 -13.985 1.00 90.94 106 ASN A N 1
ATOM 817 C CA . ASN A 1 106 ? 19.554 3.697 -13.833 1.00 90.94 106 ASN A CA 1
ATOM 818 C C . ASN A 1 106 ? 20.478 4.135 -14.983 1.00 90.94 106 ASN A C 1
ATOM 820 O O . ASN A 1 106 ? 21.464 3.459 -15.274 1.00 90.94 106 ASN A O 1
ATOM 824 N N . THR A 1 107 ? 20.218 5.295 -15.593 1.00 90.25 107 THR A N 1
ATOM 825 C CA . THR A 1 107 ? 21.058 5.826 -16.684 1.00 90.25 107 THR A CA 1
ATOM 826 C C . THR A 1 107 ? 22.493 6.140 -16.260 1.00 90.25 107 THR A C 1
ATOM 828 O O . THR A 1 107 ? 23.377 6.273 -17.101 1.00 90.25 107 THR A O 1
ATOM 831 N N . ASN A 1 108 ? 22.751 6.298 -14.961 1.00 90.00 108 ASN A N 1
ATOM 832 C CA . ASN A 1 108 ? 24.101 6.378 -14.431 1.00 90.00 108 ASN A CA 1
ATOM 833 C C . ASN A 1 108 ? 24.692 4.961 -14.318 1.00 90.00 108 ASN A C 1
ATOM 835 O O . ASN A 1 108 ? 24.327 4.188 -13.428 1.00 90.00 108 ASN A O 1
ATOM 839 N N . SER A 1 109 ? 25.646 4.649 -15.202 1.00 89.06 109 SER A N 1
ATOM 840 C CA . SER A 1 109 ? 26.287 3.328 -15.284 1.00 89.06 109 SER A CA 1
ATOM 841 C C . SER A 1 109 ? 26.909 2.874 -13.958 1.00 89.06 109 SER A C 1
ATOM 843 O O . SER A 1 109 ? 26.825 1.697 -13.619 1.00 89.06 109 SER A O 1
ATOM 845 N N . GLU A 1 110 ? 27.490 3.786 -13.172 1.00 89.75 110 GLU A N 1
ATOM 846 C CA . GLU A 1 110 ? 28.091 3.453 -11.8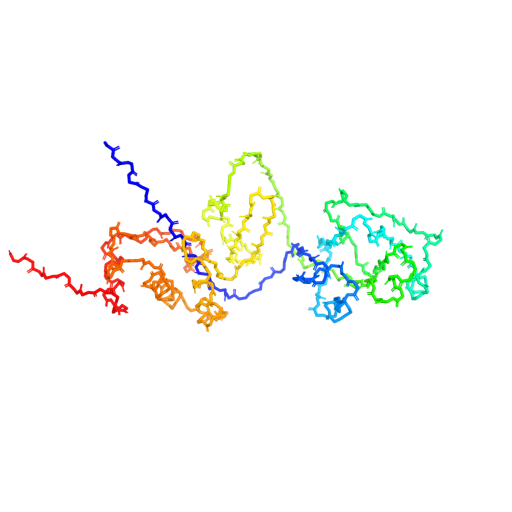75 1.00 89.75 110 GLU A CA 1
ATOM 847 C C . GLU A 1 110 ? 27.022 3.024 -10.862 1.00 89.75 110 GLU A C 1
ATOM 849 O O . GLU A 1 110 ? 27.142 1.973 -10.234 1.00 89.75 110 GLU A O 1
ATOM 854 N N . LYS A 1 111 ? 25.921 3.777 -10.759 1.00 88.38 111 LYS A N 1
ATOM 855 C CA . LYS A 1 111 ? 24.804 3.437 -9.861 1.00 88.38 111 LYS A CA 1
ATOM 856 C C . LYS A 1 111 ? 24.124 2.134 -10.271 1.00 88.38 111 LYS A C 1
ATOM 858 O O . LYS A 1 111 ? 23.840 1.303 -9.413 1.00 88.38 111 LYS A O 1
ATOM 863 N N . CYS A 1 112 ? 23.913 1.931 -11.570 1.00 91.19 112 CYS A N 1
ATOM 864 C CA . CYS A 1 112 ? 23.348 0.689 -12.090 1.00 91.19 112 CYS A CA 1
ATOM 865 C C . CYS A 1 112 ? 24.240 -0.525 -11.767 1.00 91.19 112 CYS A C 1
ATOM 867 O O . CYS A 1 112 ? 23.744 -1.550 -11.293 1.00 91.19 112 CYS A O 1
ATOM 869 N N . LYS A 1 113 ? 25.564 -0.405 -11.950 1.00 90.62 113 LYS A N 1
ATOM 870 C CA . LYS A 1 113 ? 26.528 -1.469 -11.612 1.00 90.62 113 LYS A CA 1
ATOM 871 C C . LYS A 1 113 ? 26.573 -1.769 -10.115 1.00 90.62 113 LYS A C 1
ATOM 873 O O . LYS A 1 113 ? 26.775 -2.920 -9.746 1.00 90.62 113 LYS A O 1
ATOM 878 N N . ASN A 1 114 ? 26.298 -0.770 -9.280 1.00 88.88 114 ASN A N 1
ATOM 879 C CA . ASN A 1 114 ? 26.187 -0.908 -7.828 1.00 88.88 114 ASN A CA 1
ATOM 880 C C . ASN A 1 114 ? 24.808 -1.405 -7.349 1.00 88.88 114 ASN A C 1
ATOM 882 O O . ASN A 1 114 ? 24.512 -1.318 -6.163 1.00 88.88 114 ASN A O 1
ATOM 886 N N . GLY A 1 115 ? 23.967 -1.937 -8.243 1.00 86.69 115 GLY A N 1
ATOM 887 C CA . GLY A 1 115 ? 22.717 -2.611 -7.873 1.00 86.69 115 GLY A CA 1
ATOM 888 C C . GLY A 1 115 ? 21.451 -1.778 -8.059 1.00 86.69 115 GLY A C 1
ATOM 889 O O . GLY A 1 115 ? 20.360 -2.286 -7.819 1.00 86.69 115 GLY A O 1
ATOM 890 N N . LEU A 1 116 ? 21.558 -0.539 -8.551 1.00 89.75 116 LEU A N 1
ATOM 891 C CA . LEU A 1 116 ? 20.399 0.307 -8.845 1.00 89.75 116 LEU A CA 1
ATOM 892 C C . LEU A 1 116 ? 19.783 -0.047 -10.212 1.00 89.75 116 LEU A C 1
ATOM 894 O O . LEU A 1 116 ? 19.806 0.737 -11.166 1.00 89.75 116 LEU A O 1
ATOM 898 N N . LYS A 1 117 ? 19.303 -1.288 -10.308 1.00 92.62 117 LYS A N 1
ATOM 899 C CA . LYS A 1 117 ? 18.679 -1.898 -11.483 1.00 92.62 117 LYS A CA 1
ATOM 900 C C . LYS A 1 117 ? 17.661 -2.955 -11.047 1.00 92.62 117 LYS A C 1
ATOM 902 O O . LYS A 1 117 ? 17.836 -3.597 -10.017 1.00 92.62 117 LYS A O 1
ATOM 907 N N . LEU A 1 118 ? 16.596 -3.113 -11.822 1.00 93.31 118 LEU A N 1
ATOM 908 C CA . LEU A 1 118 ? 15.479 -4.004 -11.528 1.00 93.31 118 LEU A CA 1
ATOM 909 C C . LEU A 1 118 ? 15.159 -4.838 -12.763 1.00 93.31 118 LEU A C 1
ATOM 911 O O . LEU A 1 118 ? 15.053 -4.303 -13.861 1.00 93.31 118 LEU A O 1
ATOM 915 N N . HIS A 1 119 ? 14.945 -6.133 -12.571 1.00 91.31 119 HIS A N 1
ATOM 916 C CA . HIS A 1 119 ? 14.226 -6.943 -13.543 1.00 91.31 119 HIS A CA 1
ATOM 917 C C . HIS A 1 119 ? 12.927 -7.406 -12.895 1.00 91.31 119 HIS A C 1
ATOM 919 O O . HIS A 1 119 ? 12.910 -7.725 -11.705 1.00 91.31 119 HIS A O 1
ATOM 925 N N . VAL A 1 120 ? 11.850 -7.407 -13.668 1.00 91.38 120 VAL A N 1
ATOM 926 C CA . VAL A 1 120 ? 10.543 -7.903 -13.234 1.00 91.38 120 VAL A CA 1
ATOM 927 C C . VAL A 1 120 ? 10.104 -8.994 -14.190 1.00 91.38 120 VAL A C 1
ATOM 929 O O . VAL A 1 120 ? 10.248 -8.849 -15.402 1.00 91.38 120 VAL A O 1
ATOM 932 N N . GLU A 1 121 ? 9.588 -10.086 -13.642 1.00 86.88 121 GLU A N 1
ATOM 933 C CA . GLU A 1 121 ? 8.921 -11.135 -14.405 1.00 86.88 121 GLU A CA 1
ATOM 934 C C . GLU A 1 121 ? 7.417 -10.973 -14.195 1.00 86.88 121 GLU A C 1
ATOM 936 O O . GLU A 1 121 ? 6.909 -11.183 -13.093 1.00 86.88 121 GLU A O 1
ATOM 941 N N . VAL A 1 122 ? 6.727 -10.520 -15.242 1.00 89.00 122 VAL A N 1
ATOM 942 C CA . VAL A 1 122 ? 5.294 -10.231 -15.209 1.00 89.00 122 VAL A CA 1
ATOM 943 C C . VAL A 1 122 ? 4.528 -11.472 -15.641 1.00 89.00 122 VAL A C 1
ATOM 945 O O . VAL A 1 122 ? 4.698 -11.955 -16.762 1.00 89.00 122 VAL A O 1
ATOM 948 N N . VAL A 1 123 ? 3.669 -11.974 -14.760 1.00 85.62 123 VAL A N 1
ATOM 949 C CA . VAL A 1 123 ? 2.785 -13.115 -15.040 1.00 85.62 123 VAL A CA 1
ATOM 950 C C . VAL A 1 123 ? 1.358 -12.646 -15.359 1.00 85.62 123 VAL A C 1
ATOM 952 O O . VAL A 1 123 ? 0.970 -11.539 -14.996 1.00 85.62 123 VAL A O 1
ATOM 955 N N . SER A 1 124 ? 0.551 -13.479 -16.021 1.00 76.50 124 SER A N 1
ATOM 956 C CA . SER A 1 124 ? -0.823 -13.153 -16.447 1.00 76.50 124 SER A CA 1
ATOM 957 C C . SER A 1 124 ? -1.735 -12.636 -15.315 1.00 76.50 124 SER A C 1
ATOM 959 O O . SER A 1 124 ? -1.672 -13.145 -14.186 1.00 76.50 124 SER A O 1
ATOM 961 N N . GLU A 1 125 ? -2.665 -11.721 -15.625 1.00 58.31 125 GLU A N 1
ATOM 962 C CA . GLU A 1 125 ? -3.778 -11.370 -14.725 1.00 58.31 125 GLU A CA 1
ATOM 963 C C . GLU A 1 125 ? -4.632 -12.606 -14.407 1.00 58.31 125 GLU A C 1
ATOM 965 O O . GLU A 1 125 ? -5.000 -13.389 -15.286 1.00 58.31 125 GLU A O 1
ATOM 970 N N . ALA A 1 126 ? -5.011 -12.767 -13.138 1.00 50.53 126 ALA A N 1
ATOM 971 C CA . ALA A 1 126 ? -6.116 -13.653 -12.799 1.00 50.53 126 ALA A CA 1
ATOM 972 C C . ALA A 1 126 ? -7.425 -12.935 -13.186 1.00 50.53 126 ALA A C 1
ATOM 974 O O . ALA A 1 126 ? -7.795 -11.962 -12.542 1.00 50.53 126 ALA A O 1
ATOM 975 N N . ARG A 1 127 ? -8.098 -13.378 -14.260 1.00 32.97 127 ARG A N 1
ATOM 976 C CA . ARG A 1 127 ? -9.364 -12.806 -14.778 1.00 32.97 127 ARG A CA 1
ATOM 977 C C . ARG A 1 127 ? -10.394 -12.477 -13.684 1.00 32.97 127 ARG A C 1
ATOM 979 O O . ARG A 1 127 ? -10.812 -13.413 -13.006 1.00 32.97 127 ARG A O 1
ATOM 986 N N . THR A 1 128 ? -10.944 -11.252 -13.700 1.00 29.50 128 THR A N 1
ATOM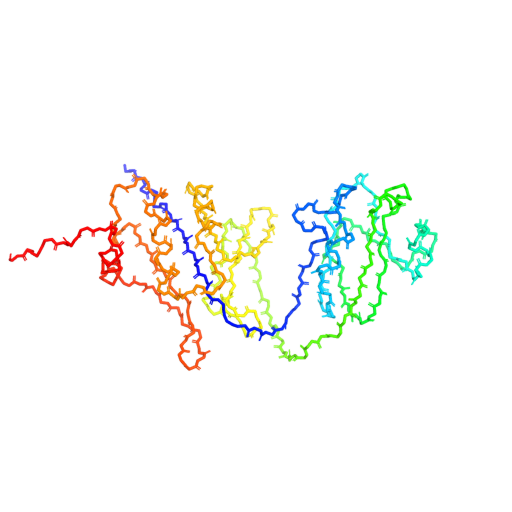 987 C CA . THR A 1 128 ? -12.401 -10.987 -13.578 1.00 29.50 128 THR A CA 1
ATOM 988 C C . THR A 1 128 ? -12.782 -9.544 -13.967 1.00 29.50 128 THR A C 1
ATOM 990 O O . THR A 1 128 ? -12.174 -8.590 -13.501 1.00 29.50 128 THR A O 1
ATOM 993 N N . ASP A 1 129 ? -13.798 -9.406 -14.828 1.00 27.94 129 ASP A N 1
ATOM 994 C CA . ASP A 1 129 ? -14.225 -8.187 -15.534 1.00 27.94 129 ASP A CA 1
ATOM 995 C C . ASP A 1 129 ? -14.928 -7.082 -14.693 1.00 27.94 129 ASP A C 1
ATOM 997 O O . ASP A 1 129 ? -15.732 -7.376 -13.809 1.00 27.94 129 ASP A O 1
ATOM 1001 N N . THR A 1 130 ? -14.821 -5.838 -15.204 1.00 24.92 130 THR A N 1
ATOM 1002 C CA . THR A 1 130 ? -15.875 -4.783 -15.341 1.00 24.92 130 THR A CA 1
ATOM 1003 C C . THR A 1 130 ? -15.830 -3.523 -14.434 1.00 24.92 130 THR A C 1
ATOM 1005 O O . THR A 1 130 ? -16.456 -3.475 -13.382 1.00 24.92 130 THR A O 1
ATOM 1008 N N . THR A 1 131 ? -15.180 -2.472 -14.971 1.00 28.73 131 THR A N 1
ATOM 1009 C CA . THR A 1 131 ? -15.660 -1.083 -15.261 1.00 28.73 131 THR A CA 1
ATOM 1010 C C . THR A 1 131 ? -16.051 -0.063 -14.153 1.00 28.73 131 THR A C 1
ATOM 1012 O O . THR A 1 131 ? -17.008 -0.243 -13.409 1.00 28.73 131 THR A O 1
ATOM 1015 N N . THR A 1 132 ? -15.333 1.080 -14.192 1.00 34.25 132 THR A N 1
ATOM 1016 C CA . THR A 1 132 ? -15.397 2.415 -13.508 1.00 34.25 132 THR A CA 1
ATOM 1017 C C . THR A 1 132 ? -16.643 3.282 -13.886 1.00 34.25 132 THR A C 1
ATOM 1019 O O . THR A 1 132 ? -17.355 2.834 -14.787 1.00 34.25 132 THR A O 1
ATOM 1022 N N . PRO A 1 133 ? -16.969 4.489 -13.305 1.00 48.66 133 PRO A N 1
ATOM 1023 C CA . PRO A 1 133 ? -16.142 5.731 -13.292 1.00 48.66 133 PRO A CA 1
ATOM 1024 C C . PRO A 1 133 ? -16.204 6.680 -12.043 1.00 48.66 133 PRO A C 1
ATOM 1026 O O . PRO A 1 133 ? -17.236 6.834 -11.404 1.00 48.66 133 PRO A O 1
ATOM 1029 N N . GLU A 1 134 ? -15.050 7.319 -11.767 1.00 38.72 134 GLU A N 1
ATOM 1030 C CA . GLU A 1 134 ? -14.745 8.772 -11.595 1.00 38.72 134 GLU A CA 1
ATOM 1031 C C . GLU A 1 134 ? -15.585 9.712 -10.676 1.00 38.72 134 GLU A C 1
ATOM 1033 O O . GLU A 1 134 ? -16.807 9.696 -10.746 1.00 38.72 134 GLU A O 1
ATOM 1038 N N . VAL A 1 135 ? -14.923 10.604 -9.889 1.00 30.06 135 VAL A N 1
ATOM 1039 C CA . VAL A 1 135 ? -15.164 12.085 -9.795 1.00 30.06 135 VAL A CA 1
ATOM 1040 C C . VAL A 1 135 ? -14.415 12.799 -8.624 1.00 30.06 135 VAL A C 1
ATOM 1042 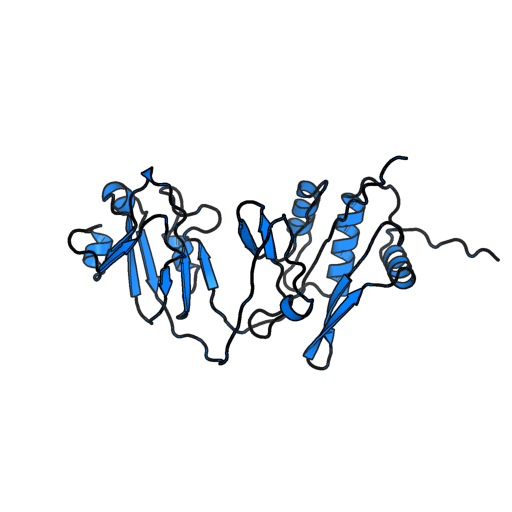O O . VAL A 1 135 ? -14.521 12.439 -7.456 1.00 30.06 135 VAL A O 1
ATOM 1045 N N . THR A 1 136 ? -13.671 13.841 -9.030 1.00 25.36 136 THR A N 1
ATOM 1046 C CA . THR A 1 136 ? -13.201 15.133 -8.449 1.00 25.36 136 THR A CA 1
ATOM 1047 C C . THR A 1 136 ? -13.012 15.429 -6.940 1.00 25.36 136 THR A C 1
ATOM 1049 O O . THR A 1 136 ? -13.963 15.513 -6.171 1.00 25.36 136 THR A O 1
ATOM 1052 N N . SER A 1 137 ? -11.767 15.846 -6.652 1.00 32.31 137 SER A N 1
ATOM 1053 C CA . SER A 1 137 ? -11.283 17.092 -6.003 1.00 32.31 137 SER A CA 1
ATOM 1054 C C . SER A 1 137 ? -11.589 17.474 -4.539 1.00 32.31 137 SER A C 1
ATOM 1056 O O . SER A 1 137 ? -12.726 17.509 -4.091 1.00 32.31 137 SER A O 1
ATOM 1058 N N . GLU A 1 138 ? -10.514 17.999 -3.928 1.00 25.47 138 GLU A N 1
ATOM 1059 C CA . GLU A 1 138 ? -10.399 18.923 -2.781 1.00 25.47 138 GLU A CA 1
ATOM 1060 C C . GLU A 1 138 ? -10.153 18.334 -1.375 1.00 25.47 138 GLU A C 1
ATOM 1062 O O . GLU A 1 138 ? -11.046 18.115 -0.562 1.00 25.47 138 GLU A O 1
ATOM 1067 N N . GLY A 1 139 ? -8.857 18.199 -1.066 1.00 35.81 139 GLY A N 1
ATOM 1068 C CA . GLY A 1 139 ? -8.205 19.020 -0.039 1.00 35.81 139 GLY A CA 1
ATOM 1069 C C . GLY A 1 139 ? -8.651 18.835 1.411 1.00 35.81 139 GLY A C 1
ATOM 1070 O O . GLY A 1 139 ? -9.490 19.577 1.913 1.00 35.81 139 GLY A O 1
ATOM 1071 N N . SER A 1 140 ? -8.021 17.895 2.112 1.00 30.02 140 SER A N 1
ATOM 1072 C CA . SER A 1 140 ? -7.614 17.942 3.533 1.00 30.02 140 SER A CA 1
ATOM 1073 C C . SER A 1 140 ? -7.289 16.523 3.980 1.00 30.02 140 SER A C 1
ATOM 1075 O O . SER A 1 140 ? -7.948 15.591 3.527 1.00 30.02 140 SER A O 1
ATOM 1077 N N . ASP A 1 141 ? -6.295 16.371 4.858 1.00 38.03 141 ASP A N 1
ATOM 1078 C CA . ASP A 1 141 ? -5.941 15.110 5.515 1.00 38.03 141 ASP A CA 1
ATOM 1079 C C . ASP A 1 141 ? -7.171 14.345 5.990 1.00 38.03 141 ASP A C 1
ATOM 1081 O O . ASP A 1 141 ? -7.748 14.611 7.047 1.00 38.03 141 ASP A O 1
ATOM 1085 N N . LYS A 1 142 ? -7.587 13.389 5.174 1.00 33.50 142 LYS A N 1
ATOM 1086 C CA . LYS A 1 142 ? -8.683 12.486 5.447 1.00 33.50 142 LYS A CA 1
ATOM 1087 C C . LYS A 1 142 ? -8.142 11.108 5.134 1.00 33.50 142 LYS A C 1
ATOM 1089 O O . LYS A 1 142 ? -7.832 10.821 3.986 1.00 33.50 142 LYS A O 1
ATOM 1094 N N . VAL A 1 143 ? -8.116 10.223 6.134 1.00 40.16 143 VAL A N 1
ATOM 1095 C CA . VAL A 1 143 ? -8.448 8.819 5.849 1.00 40.16 143 VAL A CA 1
ATOM 1096 C C . VAL A 1 143 ? -9.687 8.918 4.985 1.00 40.16 143 VAL A C 1
ATOM 1098 O O . VAL A 1 143 ? -10.645 9.558 5.431 1.00 40.16 143 VAL A O 1
ATOM 1101 N N . ILE A 1 144 ? -9.632 8.450 3.738 1.00 36.84 144 ILE A N 1
ATOM 1102 C CA . ILE A 1 144 ? -10.789 8.557 2.865 1.00 36.84 144 ILE A CA 1
ATOM 1103 C C . ILE A 1 144 ? -11.890 7.803 3.608 1.00 36.84 144 ILE A C 1
ATOM 1105 O O . ILE A 1 144 ? -11.908 6.576 3.644 1.00 36.84 144 ILE A O 1
ATOM 1109 N N . ALA A 1 145 ? -12.794 8.546 4.253 1.00 37.56 145 ALA A N 1
ATOM 1110 C CA . ALA A 1 145 ? -14.082 8.062 4.704 1.00 37.56 145 ALA A CA 1
ATOM 1111 C C . ALA A 1 145 ? -14.902 7.908 3.429 1.00 37.56 145 ALA A C 1
ATOM 1113 O O . ALA A 1 145 ? -15.868 8.620 3.170 1.00 37.56 145 ALA A O 1
ATOM 1114 N N . ALA A 1 146 ? -14.403 7.036 2.565 1.00 39.84 146 ALA A N 1
ATOM 1115 C CA . ALA A 1 146 ? -15.111 6.570 1.420 1.00 39.84 146 ALA A CA 1
ATOM 1116 C C . ALA A 1 146 ? -16.360 5.850 1.972 1.00 39.84 146 ALA A C 1
ATOM 1118 O O . ALA A 1 146 ? -16.387 5.482 3.155 1.00 39.84 146 ALA A O 1
ATOM 1119 N N . PRO A 1 147 ? -17.455 5.755 1.213 1.00 42.41 147 PRO A N 1
ATOM 1120 C CA . PRO A 1 147 ? -18.650 5.076 1.696 1.00 42.41 147 PRO A CA 1
ATOM 1121 C C . PRO A 1 147 ? -18.261 3.689 2.227 1.00 42.41 147 PRO A C 1
ATOM 1123 O O . PRO A 1 147 ? -17.337 3.086 1.696 1.00 42.41 147 PRO A O 1
ATOM 1126 N N . PRO A 1 148 ? -18.910 3.145 3.265 1.00 43.91 148 PRO A N 1
ATOM 1127 C CA . PRO A 1 148 ? -18.453 1.892 3.869 1.00 43.91 148 PRO A CA 1
ATOM 1128 C C . PRO A 1 148 ? -18.357 0.712 2.889 1.00 43.91 148 PRO A C 1
ATOM 1130 O O . PRO A 1 148 ? -17.651 -0.261 3.136 1.00 43.91 148 PRO A O 1
ATOM 1133 N N . GLU A 1 149 ? -19.058 0.826 1.762 1.00 39.19 149 GLU A N 1
ATOM 1134 C CA . GLU A 1 149 ? -19.008 -0.075 0.614 1.00 39.19 149 GLU A CA 1
ATOM 1135 C C . GLU A 1 149 ? -17.667 -0.084 -0.127 1.00 39.19 149 GLU A C 1
ATOM 1137 O O . GLU A 1 149 ? -17.394 -1.038 -0.833 1.00 39.19 149 GLU A O 1
ATOM 1142 N N . SER A 1 150 ? -16.824 0.935 0.023 1.00 47.88 150 SER A N 1
ATOM 1143 C CA . SER A 1 150 ? -15.481 0.988 -0.564 1.00 47.88 150 SER A CA 1
ATOM 1144 C C . SER A 1 150 ? -14.385 0.585 0.426 1.00 47.88 150 SER A C 1
ATOM 1146 O O . SER A 1 150 ? -13.207 0.637 0.092 1.00 47.88 150 SER A O 1
ATOM 1148 N N . TRP A 1 151 ? -14.750 0.265 1.672 1.00 53.84 151 TRP A N 1
ATOM 1149 C CA . TRP A 1 151 ? -13.820 -0.266 2.677 1.00 53.84 151 TRP A CA 1
ATOM 1150 C C . TRP A 1 151 ? -13.677 -1.774 2.522 1.00 53.84 151 TRP A C 1
ATOM 1152 O O . TRP A 1 151 ? -12.866 -2.391 3.204 1.00 53.84 151 TRP A O 1
ATOM 1162 N N . TRP A 1 152 ? -14.496 -2.364 1.655 1.00 62.59 152 TRP A N 1
ATOM 1163 C CA . TRP A 1 152 ? -14.452 -3.746 1.245 1.00 62.59 152 TRP A CA 1
ATOM 1164 C C . TRP A 1 152 ? -14.727 -3.813 -0.241 1.00 62.59 152 TRP A C 1
ATOM 1166 O O . TRP A 1 152 ? -15.730 -3.284 -0.703 1.00 62.59 152 TRP A O 1
ATOM 1176 N N . ASP A 1 153 ? -13.898 -4.527 -0.978 1.00 61.19 153 ASP A N 1
ATOM 1177 C CA . ASP A 1 153 ? -14.261 -4.941 -2.322 1.00 61.19 153 ASP A CA 1
ATOM 1178 C C . ASP A 1 153 ? -14.048 -6.440 -2.496 1.00 61.19 153 ASP A C 1
ATOM 1180 O O . ASP A 1 153 ? -13.479 -7.129 -1.647 1.00 61.19 153 ASP A O 1
ATOM 1184 N N . LYS A 1 154 ? -14.573 -6.965 -3.601 1.00 56.38 154 LYS A N 1
ATOM 1185 C CA . LYS A 1 154 ? -14.540 -8.401 -3.887 1.00 56.38 154 LYS A CA 1
ATOM 1186 C C . LYS A 1 154 ? -13.131 -8.925 -4.171 1.00 56.38 154 LYS A C 1
ATOM 1188 O O . LYS A 1 154 ? -12.928 -10.128 -4.054 1.00 56.38 154 LYS A O 1
ATOM 1193 N N . ASN A 1 155 ? -12.204 -8.056 -4.555 1.00 53.53 155 ASN A N 1
ATOM 1194 C CA . ASN A 1 155 ? -10.850 -8.410 -4.957 1.00 53.53 155 ASN A CA 1
ATOM 1195 C C . ASN A 1 155 ? -9.945 -8.442 -3.718 1.00 53.53 155 ASN A C 1
ATOM 1197 O O . ASN A 1 155 ? -9.369 -9.461 -3.352 1.00 53.53 155 ASN A O 1
ATOM 1201 N N . TYR A 1 156 ? -9.885 -7.341 -2.983 1.00 55.03 156 TYR A N 1
ATOM 1202 C CA . TYR A 1 156 ? -8.947 -7.185 -1.873 1.00 55.03 156 TYR A CA 1
ATOM 1203 C C . TYR A 1 156 ? -9.565 -7.430 -0.501 1.00 55.03 156 TYR A C 1
ATOM 1205 O O . TYR A 1 156 ? -8.875 -7.378 0.519 1.00 55.03 156 TYR A O 1
ATOM 1213 N N . GLY A 1 157 ? -10.866 -7.713 -0.456 1.00 68.38 157 GLY A N 1
ATOM 1214 C CA . GLY A 1 157 ? -11.601 -7.768 0.789 1.00 68.38 157 GLY A CA 1
ATOM 1215 C C . GLY A 1 157 ? -11.567 -6.411 1.477 1.00 68.38 157 GLY A C 1
ATOM 1216 O O . GLY A 1 157 ? -11.594 -5.356 0.838 1.00 68.38 157 GLY A O 1
ATOM 1217 N N . PHE A 1 158 ? -11.524 -6.442 2.803 1.00 73.81 158 PHE A N 1
ATOM 1218 C CA . PHE A 1 158 ? -11.486 -5.225 3.591 1.00 73.81 158 PHE A CA 1
ATOM 1219 C C . PHE A 1 158 ? -10.126 -4.530 3.486 1.00 73.81 158 PHE A C 1
ATOM 1221 O O . PHE A 1 158 ? -9.087 -5.156 3.695 1.00 73.81 158 PHE A O 1
ATOM 1228 N N . GLN A 1 159 ? -10.140 -3.226 3.239 1.00 70.25 159 GLN A N 1
ATOM 1229 C CA . GLN A 1 159 ? -8.941 -2.408 3.112 1.00 70.25 159 GLN A CA 1
ATOM 1230 C C . GLN A 1 159 ? -9.022 -1.174 3.994 1.00 70.25 159 GLN A C 1
ATOM 1232 O O . GLN A 1 159 ? -10.084 -0.586 4.203 1.00 70.25 159 GLN A O 1
ATOM 1237 N N . LEU A 1 160 ? -7.854 -0.759 4.469 1.00 74.81 160 LEU A N 1
ATOM 1238 C CA . LEU A 1 160 ? -7.674 0.487 5.185 1.00 74.81 160 LEU A CA 1
ATOM 1239 C C . LEU A 1 160 ? -6.552 1.266 4.510 1.00 74.81 160 LEU A C 1
ATOM 1241 O O . LEU A 1 160 ? -5.417 0.800 4.439 1.00 74.81 160 LEU A O 1
ATOM 1245 N N . TYR A 1 161 ? -6.873 2.465 4.040 1.00 71.56 161 TYR A N 1
ATOM 1246 C CA . TYR A 1 161 ? -5.910 3.379 3.445 1.00 71.56 161 TYR A CA 1
ATOM 1247 C C . TYR A 1 161 ? -5.796 4.638 4.285 1.00 71.56 161 TYR A C 1
ATOM 1249 O O . TYR A 1 161 ? -6.784 5.157 4.805 1.00 71.56 161 TYR A O 1
ATOM 1257 N N . MET A 1 162 ? -4.578 5.146 4.391 1.00 62.50 162 MET A N 1
ATOM 1258 C CA . MET A 1 162 ? -4.303 6.436 4.998 1.00 62.50 162 MET A CA 1
ATOM 1259 C C . MET A 1 162 ? -3.532 7.270 3.993 1.00 62.50 162 MET A C 1
ATOM 1261 O O . MET A 1 162 ? -2.501 6.821 3.494 1.00 62.50 162 MET A O 1
ATOM 1265 N N . SER A 1 163 ? -4.036 8.466 3.717 1.00 60.34 163 SER A N 1
ATOM 1266 C CA . SER A 1 163 ? -3.324 9.477 2.950 1.00 60.34 163 SER A CA 1
ATOM 1267 C C . SER A 1 163 ? -2.742 10.550 3.859 1.00 60.34 163 SER A C 1
ATOM 1269 O O . SER A 1 163 ? -3.276 10.814 4.938 1.00 60.34 163 SER A O 1
ATOM 1271 N N . ASP A 1 164 ? -1.657 11.162 3.407 1.00 59.66 164 ASP A N 1
ATOM 1272 C CA . ASP A 1 164 ? -1.032 12.329 4.016 1.00 59.66 164 ASP A CA 1
ATOM 1273 C C . ASP A 1 164 ? -1.345 13.605 3.195 1.00 59.66 164 ASP A C 1
ATOM 1275 O O . ASP A 1 164 ? -1.873 13.510 2.076 1.00 59.66 164 ASP A O 1
ATOM 1279 N N . PRO A 1 165 ? -1.019 14.812 3.696 1.00 49.06 165 PRO A N 1
ATOM 1280 C CA . PRO A 1 165 ? -1.460 16.050 3.051 1.00 49.06 165 PRO A CA 1
ATOM 1281 C C . PRO A 1 165 ? -0.661 16.362 1.788 1.00 49.06 165 PRO A C 1
ATOM 1283 O O . PRO A 1 165 ? -1.017 17.276 1.045 1.00 49.06 165 PRO A O 1
ATOM 1286 N N . SER A 1 166 ? 0.417 15.614 1.540 1.00 58.44 166 SER A N 1
ATOM 1287 C CA . SER A 1 166 ? 1.195 15.696 0.308 1.00 58.44 166 SER A CA 1
ATOM 1288 C C . SER A 1 166 ? 0.589 14.870 -0.828 1.00 58.44 166 SER A C 1
ATOM 1290 O O . SER A 1 166 ? 1.085 14.927 -1.950 1.00 58.44 166 SER A O 1
ATOM 1292 N N . GLY A 1 167 ? -0.512 14.157 -0.560 1.00 54.22 167 GLY A N 1
ATOM 1293 C CA . GLY A 1 167 ? -1.214 13.339 -1.544 1.00 54.22 167 GLY A CA 1
ATOM 1294 C C . GLY A 1 167 ? -0.669 11.918 -1.655 1.00 54.22 167 GLY A C 1
ATOM 1295 O O . GLY A 1 167 ? -1.170 11.150 -2.476 1.00 54.22 167 GLY A O 1
ATOM 1296 N N . ASN A 1 168 ? 0.304 11.534 -0.823 1.00 54.62 168 ASN A N 1
ATOM 1297 C CA . ASN A 1 168 ? 0.708 10.137 -0.729 1.00 54.62 168 ASN A CA 1
ATOM 1298 C C . ASN A 1 168 ? -0.351 9.360 0.043 1.00 54.62 168 ASN A C 1
ATOM 1300 O O . ASN A 1 168 ? -0.912 9.861 1.016 1.00 54.62 168 ASN A O 1
ATOM 1304 N N . TYR A 1 169 ? -0.593 8.115 -0.351 1.00 63.47 169 TYR A N 1
ATOM 1305 C CA . TYR A 1 169 ? -1.437 7.192 0.393 1.00 63.47 169 TYR A CA 1
ATOM 1306 C C . TYR A 1 169 ? -0.747 5.841 0.546 1.00 63.47 169 TYR A C 1
ATOM 1308 O O . TYR A 1 169 ? 0.023 5.416 -0.311 1.00 63.47 169 TYR A O 1
ATOM 1316 N N . ALA A 1 170 ? -1.027 5.168 1.657 1.00 58.94 170 ALA A N 1
ATOM 1317 C CA . ALA A 1 170 ? -0.513 3.841 1.957 1.00 58.94 170 ALA A CA 1
ATOM 1318 C C . ALA A 1 170 ? -1.629 2.954 2.511 1.00 58.94 170 ALA A C 1
ATOM 1320 O O . ALA A 1 170 ? -2.533 3.436 3.201 1.00 58.94 170 ALA A O 1
ATOM 1321 N N . GLY A 1 171 ? -1.561 1.659 2.198 1.00 71.19 171 GLY A N 1
ATOM 1322 C CA . GLY A 1 171 ? -2.428 0.635 2.776 1.00 71.19 171 GLY A CA 1
ATOM 1323 C C . GLY A 1 171 ? -1.926 0.190 4.149 1.00 71.19 171 GLY A C 1
ATOM 1324 O O . GLY A 1 171 ? -0.722 0.082 4.374 1.00 71.19 171 GLY A O 1
ATOM 1325 N N . TRP A 1 172 ? -2.847 -0.084 5.067 1.00 73.81 172 TRP A N 1
ATOM 1326 C CA . TRP A 1 172 ? -2.556 -0.466 6.446 1.00 73.81 172 TRP A CA 1
ATOM 1327 C C . TRP A 1 172 ? -3.392 -1.673 6.857 1.00 73.81 172 TRP A C 1
ATOM 1329 O O . TRP A 1 172 ? -4.564 -1.775 6.517 1.00 73.81 172 TRP A O 1
ATOM 1339 N N . LYS A 1 173 ? -2.808 -2.572 7.650 1.00 76.94 173 LYS A N 1
ATOM 1340 C CA . LYS A 1 173 ? -3.557 -3.666 8.298 1.00 76.94 173 LYS A CA 1
ATOM 1341 C C . LYS A 1 173 ? -4.268 -3.197 9.572 1.00 76.94 173 LYS A C 1
ATOM 1343 O O . LYS A 1 173 ? -5.374 -3.623 9.891 1.00 76.94 173 LYS A O 1
ATOM 1348 N N . ALA A 1 174 ? -3.627 -2.269 10.276 1.00 80.62 174 ALA A N 1
ATOM 1349 C CA . ALA A 1 174 ? -4.193 -1.486 11.358 1.00 80.62 174 ALA A CA 1
ATOM 1350 C C . ALA A 1 174 ? -3.478 -0.132 11.386 1.00 80.62 174 ALA A C 1
ATOM 1352 O O . ALA A 1 174 ? -2.261 -0.071 11.198 1.00 80.62 174 ALA A O 1
ATOM 1353 N N . ALA A 1 175 ? -4.218 0.949 11.614 1.00 79.44 175 ALA A N 1
ATOM 1354 C CA . ALA A 1 175 ? -3.645 2.287 11.683 1.00 79.44 175 ALA A CA 1
ATOM 1355 C C . ALA A 1 175 ? -4.290 3.108 12.793 1.00 79.44 175 ALA A C 1
ATOM 1357 O O . ALA A 1 175 ? -5.479 2.980 13.073 1.00 79.44 175 ALA A O 1
ATOM 1358 N N . ALA A 1 176 ? -3.493 3.989 13.390 1.00 79.56 176 ALA A N 1
ATOM 1359 C CA . ALA A 1 176 ? -3.954 4.997 14.328 1.00 79.56 176 ALA A CA 1
ATOM 1360 C C . ALA A 1 176 ? -3.504 6.384 13.864 1.00 79.56 176 ALA A C 1
ATOM 1362 O O . ALA A 1 176 ? -2.350 6.570 13.464 1.00 79.56 176 ALA A O 1
ATOM 1363 N N . ILE A 1 177 ? -4.409 7.355 13.966 1.00 73.44 177 ILE A N 1
ATOM 1364 C CA . ILE A 1 177 ? -4.183 8.763 13.625 1.00 73.44 177 ILE A CA 1
ATOM 1365 C C . ILE A 1 177 ? -4.469 9.666 14.825 1.00 73.44 177 ILE A C 1
ATOM 1367 O O . ILE A 1 177 ? -5.136 9.260 15.774 1.00 73.44 177 ILE A O 1
ATOM 1371 N N . GLY A 1 178 ? -3.995 10.910 14.767 1.00 70.44 178 GLY A N 1
ATOM 1372 C CA . GLY A 1 178 ? -4.249 11.912 15.800 1.00 70.44 178 GLY A CA 1
ATOM 1373 C C . GLY A 1 178 ? -3.249 11.875 16.958 1.00 70.44 178 GLY A C 1
ATOM 1374 O O . GLY A 1 178 ? -2.098 11.462 16.806 1.00 70.44 178 GLY A O 1
ATOM 1375 N N . ALA A 1 179 ? -3.680 12.376 18.116 1.00 69.62 179 ALA A N 1
ATOM 1376 C CA . ALA A 1 179 ? -2.831 12.491 19.298 1.00 69.62 179 ALA A CA 1
ATOM 1377 C C . ALA A 1 179 ? -2.343 11.113 19.772 1.00 69.62 179 ALA A C 1
ATOM 1379 O O . ALA A 1 179 ? -3.102 10.151 19.764 1.00 69.62 179 ALA A O 1
ATOM 1380 N N . ASN A 1 180 ? -1.082 11.019 20.200 1.00 71.12 180 ASN A N 1
ATOM 1381 C CA . ASN A 1 180 ? -0.467 9.776 20.681 1.00 71.12 180 ASN A CA 1
ATOM 1382 C C . ASN A 1 180 ? -0.436 8.625 19.649 1.00 71.12 180 ASN A C 1
ATOM 1384 O O . ASN A 1 180 ? -0.325 7.455 20.030 1.00 71.12 180 ASN A O 1
ATOM 1388 N N . ASN A 1 181 ? -0.469 8.930 18.341 1.00 73.00 181 ASN A N 1
ATOM 1389 C CA . ASN A 1 181 ? -0.412 7.907 17.290 1.00 73.00 181 ASN A CA 1
ATOM 1390 C C . ASN A 1 181 ? 0.845 7.020 17.370 1.00 73.00 181 ASN A C 1
ATOM 1392 O O . ASN A 1 181 ? 0.755 5.836 17.081 1.00 73.00 181 ASN A O 1
ATOM 1396 N N . GLN A 1 182 ? 1.994 7.541 17.810 1.00 74.06 182 GLN A N 1
ATOM 1397 C CA . GLN A 1 182 ? 3.241 6.781 17.894 1.00 74.06 182 GLN A CA 1
ATOM 1398 C C . GLN A 1 182 ? 3.125 5.631 18.903 1.00 74.06 182 GLN A C 1
ATOM 1400 O O . GLN A 1 182 ? 3.517 4.500 18.612 1.00 74.06 182 GLN A O 1
ATOM 1405 N N . ALA A 1 183 ? 2.523 5.901 20.065 1.00 76.81 183 ALA A N 1
ATOM 1406 C CA . ALA A 1 183 ? 2.244 4.888 21.077 1.00 76.81 183 ALA A CA 1
ATOM 1407 C C . ALA A 1 183 ? 1.186 3.889 20.582 1.00 76.81 183 ALA A C 1
ATOM 1409 O O . ALA A 1 183 ? 1.369 2.679 20.714 1.00 76.81 183 ALA A O 1
ATOM 1410 N N . ALA A 1 184 ? 0.123 4.391 19.942 1.00 78.38 184 ALA A N 1
ATOM 1411 C CA . ALA A 1 184 ? -0.931 3.563 19.364 1.00 78.38 184 ALA A CA 1
ATOM 1412 C C . ALA A 1 184 ? -0.382 2.586 18.309 1.00 78.38 184 ALA A C 1
ATOM 1414 O O . ALA A 1 184 ? -0.642 1.388 18.372 1.00 78.38 184 ALA A O 1
ATOM 1415 N N . GLN A 1 185 ? 0.445 3.082 17.386 1.00 79.81 185 GLN A N 1
ATOM 1416 C CA . GLN A 1 185 ? 1.090 2.298 16.333 1.00 79.81 185 GLN A CA 1
ATOM 1417 C C . GLN A 1 185 ? 2.028 1.234 16.910 1.00 79.81 185 GLN A C 1
ATOM 1419 O O . GLN A 1 185 ? 2.044 0.107 16.423 1.00 79.81 185 GLN A O 1
ATOM 1424 N N . SER A 1 186 ? 2.777 1.546 17.973 1.00 81.81 186 SER A N 1
ATOM 1425 C CA . SER A 1 186 ? 3.624 0.550 18.641 1.00 81.81 186 SER A CA 1
ATOM 1426 C C . SER A 1 186 ? 2.802 -0.598 19.227 1.00 81.81 186 SER A C 1
ATOM 1428 O O . SER A 1 186 ? 3.197 -1.754 19.110 1.00 81.81 186 SER A O 1
ATOM 1430 N N . MET A 1 187 ? 1.657 -0.291 19.838 1.00 83.25 187 MET A N 1
ATOM 1431 C CA . MET A 1 187 ? 0.770 -1.315 20.387 1.00 83.25 187 MET A CA 1
ATOM 1432 C C . MET A 1 187 ? 0.101 -2.147 19.296 1.00 83.25 187 MET A C 1
ATOM 1434 O O . MET A 1 187 ? 0.016 -3.362 19.432 1.00 83.25 187 MET A O 1
ATOM 1438 N N . LEU A 1 188 ? -0.337 -1.513 18.205 1.00 85.00 188 LEU A N 1
ATOM 1439 C CA . LEU A 1 188 ? -0.904 -2.220 17.059 1.00 85.00 188 LEU A CA 1
ATOM 1440 C C . LEU A 1 188 ? 0.117 -3.177 16.443 1.00 85.00 188 LEU A C 1
ATOM 1442 O O . LEU A 1 188 ? -0.209 -4.335 16.228 1.00 85.00 188 LEU A O 1
ATOM 1446 N N . LYS A 1 189 ? 1.368 -2.745 16.243 1.00 83.38 189 LYS A N 1
ATOM 1447 C CA . LYS A 1 189 ? 2.447 -3.613 15.738 1.00 83.38 189 LYS A CA 1
ATOM 1448 C C . LYS A 1 189 ? 2.733 -4.810 16.645 1.00 83.38 189 LYS A C 1
ATOM 1450 O O . LYS A 1 189 ? 3.137 -5.853 16.149 1.00 83.38 189 LYS A O 1
ATOM 1455 N N . GLN A 1 190 ? 2.571 -4.643 17.956 1.00 87.25 190 GLN A N 1
ATOM 1456 C CA . GLN A 1 190 ? 2.844 -5.696 18.930 1.00 87.25 190 GLN A CA 1
ATOM 1457 C C . GLN A 1 190 ? 1.693 -6.702 19.051 1.00 87.25 190 GLN A C 1
ATOM 1459 O O . GLN A 1 190 ? 1.944 -7.898 19.173 1.00 87.25 190 GLN A O 1
ATOM 1464 N N . ASP A 1 191 ? 0.451 -6.216 19.060 1.00 87.06 191 ASP A N 1
ATOM 1465 C CA . ASP A 1 191 ? -0.714 -7.011 19.454 1.00 87.06 191 ASP A CA 1
ATOM 1466 C C . ASP A 1 191 ? -1.608 -7.429 18.264 1.00 87.06 191 ASP A C 1
ATOM 1468 O O . ASP A 1 191 ? -2.481 -8.283 18.435 1.00 87.06 191 ASP A O 1
ATOM 1472 N N . TYR A 1 192 ? -1.436 -6.844 17.070 1.00 83.56 192 TYR A N 1
ATOM 1473 C CA . TYR A 1 192 ? -2.174 -7.240 15.862 1.00 83.56 192 TYR A CA 1
ATOM 1474 C C . TYR A 1 192 ? -1.667 -8.572 15.293 1.00 83.56 192 TYR A C 1
ATOM 1476 O O . TYR A 1 192 ? -0.475 -8.875 15.330 1.00 83.56 192 TYR A O 1
ATOM 1484 N N . ARG A 1 193 ? -2.584 -9.343 14.700 1.00 83.19 193 ARG A N 1
ATOM 1485 C CA . ARG A 1 193 ? -2.309 -10.584 13.964 1.00 83.19 193 ARG A CA 1
ATOM 1486 C C . ARG A 1 193 ? -3.236 -10.694 12.755 1.00 83.19 193 ARG A C 1
ATOM 1488 O O . ARG A 1 193 ? -4.363 -10.211 12.822 1.00 83.19 193 ARG A O 1
ATOM 1495 N N . ASP A 1 194 ? -2.769 -11.332 11.684 1.00 71.12 194 ASP A N 1
ATOM 1496 C CA . ASP A 1 194 ? -3.498 -11.400 10.409 1.00 71.12 194 ASP A CA 1
ATOM 1497 C C . ASP A 1 194 ? -4.850 -12.134 10.544 1.00 71.12 194 ASP A C 1
ATOM 1499 O O . ASP A 1 194 ? -5.858 -11.693 9.997 1.00 71.12 194 ASP A O 1
ATOM 1503 N N . GLU A 1 195 ? -4.920 -13.186 11.364 1.00 77.06 195 GLU A N 1
ATOM 1504 C CA . GLU A 1 195 ? -6.134 -13.979 11.615 1.00 77.06 195 GLU A CA 1
ATOM 1505 C C . GLU A 1 195 ? -6.883 -13.544 12.887 1.00 77.06 195 GLU A C 1
ATOM 1507 O O . GLU A 1 195 ? -7.306 -14.374 13.703 1.00 77.06 195 GLU A O 1
ATOM 1512 N N . ILE A 1 196 ? -6.999 -12.234 13.110 1.00 78.88 196 ILE A N 1
ATOM 1513 C CA . ILE A 1 196 ? -7.762 -11.676 14.232 1.00 78.88 196 ILE A CA 1
ATOM 1514 C C . ILE A 1 196 ? -9.269 -11.838 13.995 1.00 78.88 196 ILE A C 1
ATOM 1516 O O . ILE A 1 196 ? -9.759 -11.632 12.891 1.00 78.88 196 ILE A O 1
ATOM 1520 N N . THR A 1 197 ? -10.036 -12.214 15.016 1.00 81.31 197 THR A N 1
ATOM 1521 C CA . THR A 1 197 ? -11.506 -12.239 14.919 1.00 81.31 197 THR A CA 1
ATOM 1522 C C . THR A 1 197 ? -12.096 -10.841 15.100 1.00 81.31 197 THR A C 1
ATOM 1524 O O . THR A 1 197 ? -11.446 -9.945 15.640 1.00 81.31 197 THR A O 1
ATOM 1527 N N . ARG A 1 198 ? -13.362 -10.645 14.711 1.00 78.19 198 ARG A N 1
ATOM 1528 C CA . ARG A 1 198 ? -14.063 -9.366 14.915 1.00 78.19 198 ARG A CA 1
ATOM 1529 C C . ARG A 1 198 ? -14.065 -8.948 16.387 1.00 78.19 198 ARG A C 1
ATOM 1531 O O . ARG A 1 198 ? -13.749 -7.806 16.705 1.00 78.19 198 ARG A O 1
ATOM 1538 N N . GLU A 1 199 ? -14.391 -9.865 17.296 1.00 81.75 199 GLU A N 1
ATOM 1539 C CA . GLU A 1 199 ? -14.404 -9.566 18.729 1.00 81.75 199 GLU A CA 1
ATOM 1540 C C . GLU A 1 199 ? -13.009 -9.195 19.264 1.00 81.75 199 GLU A C 1
ATOM 1542 O O . GLU A 1 199 ? -12.896 -8.266 20.065 1.00 81.75 199 GLU A O 1
ATOM 1547 N N . GLU A 1 200 ? -11.951 -9.872 18.810 1.00 84.12 200 GLU A N 1
ATOM 1548 C CA . GLU A 1 200 ? -10.570 -9.551 19.195 1.00 84.12 200 GLU A CA 1
ATOM 1549 C C . GLU A 1 200 ? -10.093 -8.225 18.598 1.00 84.12 200 GLU A C 1
ATOM 1551 O O . GLU A 1 200 ? -9.388 -7.477 19.270 1.00 84.12 200 GLU A O 1
ATOM 1556 N N . ALA A 1 201 ? -10.504 -7.901 17.370 1.00 84.38 201 ALA A N 1
ATOM 1557 C CA . ALA A 1 201 ? -10.218 -6.625 16.725 1.00 84.38 201 ALA A CA 1
ATOM 1558 C C . ALA A 1 201 ? -10.843 -5.469 17.515 1.00 84.38 201 ALA A C 1
ATOM 1560 O O . ALA A 1 201 ? -10.160 -4.500 17.843 1.00 84.38 201 ALA A O 1
ATOM 1561 N N . VAL A 1 202 ? -12.108 -5.599 17.923 1.00 86.94 202 VAL A N 1
ATOM 1562 C CA . VAL A 1 202 ? -12.763 -4.609 18.791 1.00 86.94 202 VAL A CA 1
ATOM 1563 C C . VAL A 1 202 ? -12.044 -4.498 20.139 1.00 86.94 202 VAL A C 1
ATOM 1565 O O . VAL A 1 202 ? -11.804 -3.391 20.624 1.00 86.94 202 VAL A O 1
ATOM 1568 N N . GLN A 1 203 ? -11.655 -5.623 20.742 1.00 88.12 203 GLN A N 1
ATOM 1569 C CA . GLN A 1 203 ? -10.917 -5.621 22.004 1.00 88.12 203 GLN A CA 1
ATOM 1570 C C . GLN A 1 203 ? -9.560 -4.916 21.877 1.00 88.12 203 GLN A C 1
ATOM 1572 O O . GLN A 1 203 ? -9.210 -4.101 22.734 1.00 88.12 203 GLN A O 1
ATOM 1577 N N . LEU A 1 204 ? -8.802 -5.207 20.816 1.00 87.81 204 LEU A N 1
ATOM 1578 C CA . LEU A 1 204 ? -7.525 -4.563 20.529 1.00 87.81 204 LEU A CA 1
ATOM 1579 C C . LEU A 1 204 ? -7.717 -3.061 20.312 1.00 87.81 204 LEU A C 1
ATOM 1581 O O . LEU A 1 204 ? -6.985 -2.266 20.901 1.00 87.81 204 LEU A O 1
ATOM 1585 N N . ALA A 1 205 ? -8.738 -2.664 19.550 1.00 87.62 205 ALA A N 1
ATOM 1586 C CA . ALA A 1 205 ? -9.022 -1.261 19.294 1.00 87.62 205 ALA A CA 1
ATOM 1587 C C . ALA A 1 205 ? -9.310 -0.490 20.593 1.00 87.62 205 ALA A C 1
ATOM 1589 O O . ALA A 1 205 ? -8.703 0.545 20.874 1.00 87.62 205 ALA A O 1
ATOM 1590 N N . LEU A 1 206 ? -10.182 -1.036 21.441 1.00 87.38 206 LEU A N 1
ATOM 1591 C CA . LEU A 1 206 ? -10.525 -0.419 22.718 1.00 87.38 206 LEU A CA 1
ATOM 1592 C C . LEU A 1 206 ? -9.341 -0.408 23.701 1.00 87.38 206 LEU A C 1
ATOM 1594 O O . LEU A 1 206 ? -9.165 0.573 24.421 1.00 87.38 206 LEU A O 1
ATOM 1598 N N . LYS A 1 207 ? -8.494 -1.447 23.700 1.00 87.44 207 LYS A N 1
ATOM 1599 C CA . LYS A 1 207 ? -7.252 -1.506 24.495 1.00 87.44 207 LYS A CA 1
ATOM 1600 C C . LYS A 1 207 ? -6.239 -0.446 24.057 1.00 87.44 207 LYS A C 1
ATOM 1602 O O . LYS A 1 207 ? -5.567 0.146 24.902 1.00 87.44 207 LYS A O 1
ATOM 1607 N N . VAL A 1 208 ? -6.099 -0.213 22.752 1.00 87.44 208 VAL A N 1
ATOM 1608 C CA . VAL A 1 208 ? -5.246 0.856 22.214 1.00 87.44 208 VAL A CA 1
ATOM 1609 C C . VAL A 1 208 ? -5.768 2.206 22.677 1.00 87.44 208 VAL A C 1
ATOM 1611 O O . VAL A 1 208 ? -5.040 2.928 23.355 1.00 87.44 208 VAL A O 1
ATOM 1614 N N . LEU A 1 209 ? -7.051 2.481 22.444 1.00 83.75 209 LEU A N 1
ATOM 1615 C CA . LEU A 1 209 ? -7.684 3.734 22.854 1.00 83.75 209 LEU A CA 1
ATOM 1616 C C . LEU A 1 209 ? -7.607 3.969 24.370 1.00 83.75 209 LEU A C 1
ATOM 1618 O O . LEU A 1 209 ? -7.351 5.091 24.796 1.00 83.75 209 LEU A O 1
ATOM 1622 N N . SER A 1 210 ? -7.745 2.927 25.199 1.00 83.50 210 SER A N 1
ATOM 1623 C CA . SER A 1 210 ? -7.642 3.060 26.661 1.00 83.50 210 SER A CA 1
ATOM 1624 C C . SER A 1 210 ? -6.269 3.520 27.132 1.00 83.50 210 SER A C 1
ATOM 1626 O O . SER A 1 210 ? -6.152 4.111 28.198 1.00 83.50 210 SER A O 1
ATOM 1628 N N . LYS A 1 211 ? -5.218 3.182 26.377 1.00 84.50 211 LYS A N 1
ATOM 1629 C CA . LYS A 1 211 ? -3.832 3.501 26.730 1.00 84.50 211 LYS A CA 1
ATOM 1630 C C . LYS A 1 211 ? -3.332 4.788 26.087 1.00 84.50 211 LYS A C 1
ATOM 1632 O O . LYS A 1 211 ? -2.351 5.346 26.564 1.00 84.50 211 LYS A O 1
ATOM 1637 N N . THR A 1 212 ? -3.967 5.231 25.006 1.00 81.25 212 THR A N 1
ATOM 1638 C CA . THR A 1 212 ? -3.531 6.403 24.237 1.00 81.25 212 THR A CA 1
ATOM 1639 C C . THR A 1 212 ? -4.383 7.636 24.511 1.00 81.25 212 THR A C 1
ATOM 1641 O O . THR A 1 212 ? -3.950 8.743 24.196 1.00 81.25 212 THR A O 1
ATOM 1644 N N . MET A 1 213 ? -5.573 7.473 25.094 1.00 76.38 213 MET A N 1
ATOM 1645 C CA . MET A 1 213 ? -6.429 8.577 25.517 1.00 76.38 213 MET A CA 1
ATOM 1646 C C . MET A 1 213 ? -6.028 9.065 26.915 1.00 76.38 213 MET A C 1
ATOM 1648 O O . MET A 1 213 ? -5.950 8.275 27.849 1.00 76.38 213 MET A O 1
ATOM 1652 N N . ASP A 1 214 ? -5.882 10.380 27.096 1.00 68.31 214 ASP A N 1
ATOM 1653 C CA . ASP A 1 214 ? -5.499 11.000 28.382 1.00 68.31 214 ASP A CA 1
ATOM 1654 C C . ASP A 1 214 ? -6.597 10.926 29.472 1.00 68.31 214 ASP A C 1
ATOM 1656 O O . ASP A 1 214 ? -6.518 11.571 30.517 1.00 68.31 214 ASP A O 1
ATOM 1660 N N . SER A 1 215 ? -7.672 10.169 29.239 1.00 67.69 215 SER A N 1
ATOM 1661 C CA . SER A 1 215 ? -8.760 9.985 30.199 1.00 67.69 215 SER A CA 1
ATOM 1662 C C . SER A 1 215 ? -8.555 8.720 31.018 1.00 67.69 215 SER A C 1
ATOM 1664 O O . SER A 1 215 ? -8.418 7.632 30.475 1.00 67.69 215 SER A O 1
ATOM 1666 N N . THR A 1 216 ? -8.697 8.848 32.333 1.00 67.00 216 THR A N 1
ATOM 1667 C CA . THR A 1 216 ? -8.677 7.722 33.280 1.00 67.00 216 THR A CA 1
ATOM 1668 C C . THR A 1 216 ? -9.873 6.774 33.142 1.00 67.00 216 THR A C 1
ATOM 1670 O O . THR A 1 216 ? -9.843 5.671 33.678 1.00 67.00 216 THR A O 1
ATOM 1673 N N . SER A 1 217 ? -10.925 7.189 32.428 1.00 68.75 217 SER A N 1
ATOM 1674 C CA . SER A 1 217 ? -12.111 6.382 32.147 1.00 68.75 217 SER A CA 1
ATOM 1675 C C . SER A 1 217 ? -12.571 6.534 30.696 1.00 68.75 217 SER A C 1
ATOM 1677 O O . SER A 1 217 ? -12.796 7.650 30.201 1.00 68.75 217 SER A O 1
ATOM 1679 N N . LEU A 1 218 ? -12.736 5.391 30.026 1.00 73.75 218 LEU A N 1
ATOM 1680 C CA . LEU A 1 218 ? -13.431 5.282 28.748 1.00 73.75 218 LEU A CA 1
ATOM 1681 C C . LEU A 1 218 ? -14.937 5.225 29.019 1.00 73.75 218 LEU A C 1
ATOM 1683 O O . LEU A 1 218 ? -15.406 4.442 29.845 1.00 73.75 218 LEU A O 1
ATOM 1687 N N . THR A 1 219 ? -15.706 6.058 28.331 1.00 76.50 219 THR A N 1
ATOM 1688 C CA . THR A 1 219 ? -17.172 6.034 28.380 1.00 76.50 219 THR A CA 1
ATOM 1689 C C . THR A 1 219 ? -17.713 6.087 26.961 1.00 76.50 219 THR A C 1
ATOM 1691 O O . THR A 1 219 ? -17.032 6.552 26.045 1.00 76.50 219 THR A O 1
ATOM 1694 N N . SER A 1 220 ? -18.950 5.635 26.773 1.00 74.38 220 SER A N 1
ATOM 1695 C CA . SER A 1 220 ? -19.636 5.684 25.477 1.00 74.38 220 SER A CA 1
ATOM 1696 C C . SER A 1 220 ? -19.902 7.107 24.969 1.00 74.38 220 SER A C 1
ATOM 1698 O O . SER A 1 220 ? -20.239 7.281 23.808 1.00 74.38 220 SER A O 1
ATOM 1700 N N . GLU A 1 221 ? -19.718 8.128 25.810 1.00 74.50 221 GLU A N 1
ATOM 1701 C CA . GLU A 1 221 ? -19.797 9.541 25.417 1.00 74.50 221 GLU A CA 1
ATOM 1702 C C . GLU A 1 221 ? -18.497 10.066 24.794 1.00 74.50 221 GLU A C 1
ATOM 1704 O O . GLU A 1 221 ? -18.511 11.042 24.044 1.00 74.50 221 GLU A O 1
ATOM 1709 N N . LYS A 1 222 ? -17.359 9.449 25.137 1.00 75.31 222 LYS A N 1
ATOM 1710 C CA . LYS A 1 222 ? -16.023 9.864 24.681 1.00 75.31 222 LYS A CA 1
ATOM 1711 C C . LYS A 1 222 ? -15.540 9.083 23.466 1.00 75.31 222 LYS A C 1
ATOM 1713 O O . LYS A 1 222 ? -14.531 9.451 22.874 1.00 75.31 222 LYS A O 1
ATOM 1718 N N . LEU A 1 223 ? -16.224 7.994 23.138 1.00 78.00 223 LEU A N 1
ATOM 1719 C CA . LEU A 1 223 ? -15.833 7.056 22.104 1.00 78.00 223 LEU A CA 1
ATOM 1720 C C . LEU A 1 223 ? -16.977 6.850 21.126 1.00 78.00 223 LEU A C 1
ATOM 1722 O O . LEU A 1 223 ? -18.129 6.707 21.523 1.00 78.00 223 LEU A O 1
ATOM 1726 N N . GLU A 1 224 ? -16.615 6.722 19.862 1.00 78.44 224 GLU A N 1
ATOM 1727 C CA . GLU A 1 224 ? -17.474 6.162 18.835 1.00 78.44 224 GLU A CA 1
ATOM 1728 C C . GLU A 1 224 ? -16.748 4.953 18.251 1.00 78.44 224 GLU A C 1
ATOM 1730 O O . GLU A 1 224 ? -15.555 5.019 17.954 1.00 78.44 224 GLU A O 1
ATOM 1735 N N . LEU A 1 225 ? -17.455 3.833 18.138 1.00 80.00 225 LEU A N 1
ATOM 1736 C CA . LEU A 1 225 ? -16.943 2.625 17.506 1.00 80.00 225 LEU A CA 1
ATOM 1737 C C . LEU A 1 225 ? -17.822 2.344 16.297 1.00 80.00 225 LEU A C 1
ATOM 1739 O O . LEU A 1 225 ? -19.034 2.217 16.444 1.00 80.00 225 LEU A O 1
ATOM 1743 N N . ALA A 1 226 ? -17.214 2.223 15.126 1.00 81.19 226 ALA A N 1
ATOM 1744 C CA . ALA A 1 226 ? -17.886 1.769 13.923 1.00 81.19 226 ALA A CA 1
ATOM 1745 C C . ALA A 1 226 ? -17.216 0.490 13.431 1.00 81.19 226 ALA A C 1
ATOM 1747 O O . ALA A 1 226 ? -15.993 0.365 13.454 1.00 81.19 226 ALA A O 1
ATOM 1748 N N . GLU A 1 227 ? -18.031 -0.456 12.994 1.00 78.81 227 GLU A N 1
ATOM 1749 C CA . GLU A 1 227 ? -17.593 -1.737 12.466 1.00 78.81 227 GLU A CA 1
ATOM 1750 C C . GLU A 1 227 ? -18.032 -1.852 11.012 1.00 78.81 227 GLU A C 1
ATOM 1752 O O . GLU A 1 227 ? -19.169 -1.519 10.662 1.00 78.81 227 GLU A O 1
ATOM 1757 N N . VAL A 1 228 ? -17.135 -2.373 10.179 1.00 78.50 228 VAL A N 1
ATOM 1758 C CA . VAL A 1 228 ? -17.464 -2.823 8.828 1.00 78.50 228 VAL A CA 1
ATOM 1759 C C . VAL A 1 228 ? -17.179 -4.310 8.761 1.00 78.50 228 VAL A C 1
ATOM 1761 O O . VAL A 1 228 ? -16.088 -4.751 9.110 1.00 78.50 228 VAL A O 1
ATOM 1764 N N . PHE A 1 229 ? -18.182 -5.097 8.390 1.00 77.50 229 PHE A N 1
ATOM 1765 C CA . PHE A 1 229 ? -18.091 -6.552 8.400 1.00 77.50 229 PHE A CA 1
ATOM 1766 C C . PHE A 1 229 ? -18.962 -7.173 7.313 1.00 77.50 229 PHE A C 1
ATOM 1768 O O . PHE A 1 229 ? -19.934 -6.580 6.846 1.00 77.50 229 PHE A O 1
ATOM 1775 N N . LEU A 1 230 ? -18.628 -8.399 6.916 1.00 71.56 230 LEU A N 1
ATOM 1776 C CA . LEU A 1 230 ? -19.453 -9.168 5.997 1.00 71.56 230 LEU A CA 1
ATOM 1777 C C . LEU A 1 230 ? -20.580 -9.843 6.767 1.00 71.56 230 LEU A C 1
ATOM 1779 O O . LEU A 1 230 ? -20.373 -10.554 7.749 1.00 71.56 230 LEU A O 1
ATOM 1783 N N . SER A 1 231 ? -21.802 -9.626 6.303 1.00 72.25 231 SER A N 1
ATOM 1784 C CA . SER A 1 231 ? -22.941 -10.429 6.728 1.00 72.25 231 SER A CA 1
ATOM 1785 C C . SER A 1 231 ? -22.792 -11.882 6.257 1.00 72.25 231 SER A C 1
ATOM 1787 O O . SER A 1 231 ? -22.120 -12.129 5.257 1.00 72.25 231 SER A O 1
ATOM 1789 N N . PRO A 1 232 ? -23.496 -12.847 6.879 1.00 65.19 232 PRO A N 1
ATOM 1790 C CA . PRO A 1 232 ? -23.523 -14.232 6.395 1.00 65.19 232 PRO A CA 1
ATOM 1791 C C . PRO A 1 232 ? -23.988 -14.370 4.936 1.00 65.19 232 PRO A C 1
ATOM 1793 O O . PRO A 1 232 ? -23.655 -15.338 4.266 1.00 65.19 232 PRO A O 1
ATOM 1796 N N . SER A 1 233 ? -24.741 -13.386 4.434 1.00 67.31 233 SER A N 1
ATOM 1797 C CA . SER A 1 233 ? -25.163 -13.279 3.033 1.00 67.31 233 SER A CA 1
ATOM 1798 C C . SER A 1 233 ? -24.081 -12.757 2.074 1.00 67.31 233 SER A C 1
ATOM 1800 O O . SER A 1 233 ? -24.368 -12.587 0.896 1.00 67.31 233 SER A O 1
ATOM 1802 N N . GLY A 1 234 ? -22.872 -12.447 2.555 1.00 64.88 234 GLY A N 1
ATOM 1803 C CA . GLY A 1 234 ? -21.777 -11.903 1.742 1.00 64.88 234 GLY A CA 1
ATOM 1804 C C . GLY A 1 234 ? -21.886 -10.407 1.431 1.00 64.88 234 GLY A C 1
ATOM 1805 O O . GLY A 1 234 ? -21.078 -9.881 0.677 1.00 64.88 234 GLY A O 1
ATOM 1806 N N . ASN A 1 235 ? -22.860 -9.705 2.018 1.00 70.19 235 ASN A N 1
ATOM 1807 C CA . ASN A 1 235 ? -23.006 -8.256 1.866 1.00 70.19 235 ASN A CA 1
ATOM 1808 C C . ASN A 1 235 ? -22.205 -7.519 2.938 1.00 70.19 235 ASN A C 1
ATOM 1810 O O . ASN A 1 235 ? -22.298 -7.884 4.118 1.00 70.19 235 ASN A O 1
ATOM 1814 N N . VAL A 1 236 ? -21.503 -6.459 2.541 1.00 70.38 236 VAL A N 1
ATOM 1815 C CA 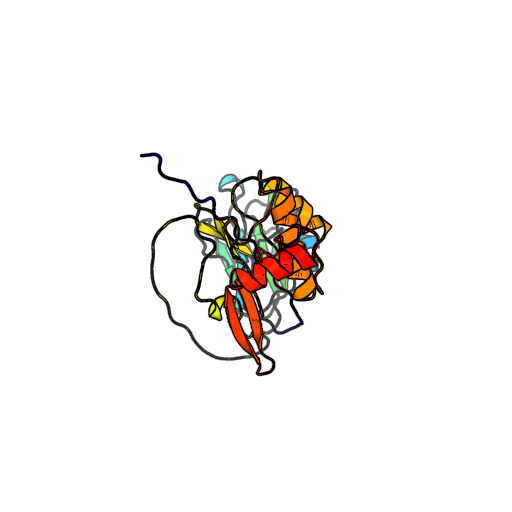. VAL A 1 236 ? -20.827 -5.528 3.451 1.00 70.38 236 VAL A CA 1
ATOM 1816 C C . VAL A 1 236 ? -21.868 -4.813 4.292 1.00 70.38 236 VAL A C 1
ATOM 1818 O O . VAL A 1 236 ? -22.868 -4.306 3.785 1.00 70.38 236 VAL A O 1
ATOM 1821 N N . LYS A 1 237 ? -21.643 -4.786 5.597 1.00 73.25 237 LYS A N 1
ATOM 1822 C CA . LYS A 1 237 ? -22.447 -4.029 6.541 1.00 73.25 237 LYS A CA 1
ATOM 1823 C C . LYS A 1 237 ? -21.555 -3.073 7.291 1.00 73.25 237 LYS A C 1
ATOM 1825 O O . LYS A 1 237 ? -20.523 -3.467 7.821 1.00 73.25 237 LYS A O 1
ATOM 1830 N N . TYR A 1 238 ? -22.016 -1.837 7.360 1.00 77.81 238 TYR A N 1
ATOM 1831 C CA . TYR A 1 238 ? -21.491 -0.815 8.241 1.00 77.81 238 TYR A CA 1
ATOM 1832 C C . TYR A 1 238 ? -22.440 -0.628 9.405 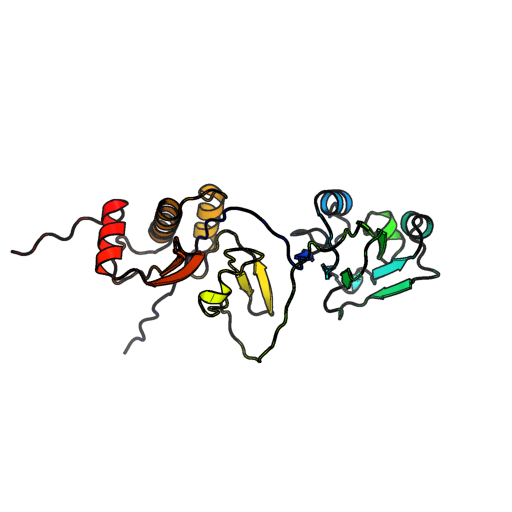1.00 77.81 238 TYR A C 1
ATOM 1834 O O . TYR A 1 238 ? -23.655 -0.519 9.218 1.00 77.81 238 TYR A O 1
ATOM 1842 N N . GLN A 1 239 ? -21.885 -0.580 10.604 1.00 74.06 239 GLN A N 1
ATOM 1843 C CA . GLN A 1 239 ? -22.655 -0.351 11.805 1.00 74.06 239 GLN A CA 1
ATOM 1844 C C . GLN A 1 239 ? -21.865 0.526 12.764 1.00 74.06 239 GLN A C 1
ATOM 1846 O O . GLN A 1 239 ? -20.787 0.153 13.216 1.00 74.06 239 GLN A O 1
ATOM 1851 N N . VAL A 1 240 ? -22.452 1.658 13.147 1.00 78.75 240 VAL A N 1
ATOM 1852 C CA . VAL A 1 240 ? -22.001 2.395 14.329 1.00 78.75 240 VAL A CA 1
ATOM 1853 C C . VAL A 1 240 ? -22.533 1.674 15.561 1.00 78.75 240 VAL A C 1
ATOM 1855 O O . VAL A 1 240 ? -23.732 1.406 15.677 1.00 78.75 240 VAL A O 1
ATOM 1858 N N . CYS A 1 241 ? -21.637 1.324 16.474 1.00 77.25 241 CYS A N 1
ATOM 1859 C CA . CYS A 1 241 ? -21.972 0.697 17.736 1.00 77.25 241 CYS A CA 1
ATOM 1860 C C . CYS A 1 241 ? -22.740 1.706 18.604 1.00 77.25 241 CYS A C 1
ATOM 1862 O O . CYS A 1 241 ? -22.187 2.749 18.966 1.00 77.25 241 CYS A O 1
ATOM 1864 N N . PRO A 1 242 ? -24.015 1.441 18.942 1.00 80.62 242 PRO A N 1
ATOM 1865 C CA . PRO A 1 242 ? -24.798 2.384 19.722 1.00 80.62 242 PRO A CA 1
ATOM 1866 C C . PRO A 1 242 ? -24.224 2.518 21.146 1.00 80.62 242 PRO A C 1
ATOM 1868 O O . PRO A 1 242 ? -23.666 1.550 21.677 1.00 80.62 242 PRO A O 1
ATOM 1871 N N . PRO A 1 243 ? -24.395 3.673 21.820 1.00 78.25 243 PRO A N 1
ATOM 1872 C CA . PRO A 1 243 ? -23.754 3.947 23.112 1.00 78.25 243 PRO A CA 1
ATOM 1873 C C . PRO A 1 243 ? -24.014 2.888 24.193 1.00 78.25 243 PRO A C 1
ATOM 1875 O O . PRO A 1 243 ? -23.139 2.574 25.002 1.00 78.25 243 PRO A O 1
ATOM 1878 N N . ASN A 1 244 ? -25.205 2.287 24.197 1.00 81.94 244 ASN A N 1
ATOM 1879 C CA . ASN A 1 244 ? -25.571 1.212 25.119 1.00 81.94 244 ASN A CA 1
ATOM 1880 C C . ASN A 1 244 ? -24.782 -0.087 24.860 1.00 81.94 244 ASN A C 1
ATOM 1882 O O . ASN A 1 244 ? -24.361 -0.749 25.808 1.00 81.94 244 ASN A O 1
ATOM 1886 N N . ALA A 1 245 ? -24.558 -0.449 23.596 1.00 82.88 245 ALA A N 1
ATOM 1887 C CA . ALA A 1 245 ? -23.755 -1.599 23.205 1.00 82.88 245 ALA A CA 1
ATOM 1888 C C . ALA A 1 245 ? -22.269 -1.343 23.474 1.00 82.88 245 ALA A C 1
ATOM 1890 O O . ALA A 1 245 ? -21.600 -2.205 24.041 1.00 82.88 245 ALA A O 1
ATOM 1891 N N . LEU A 1 246 ? -21.782 -0.133 23.185 1.00 82.75 246 LEU A N 1
ATOM 1892 C CA . LEU A 1 246 ? -20.410 0.265 23.486 1.00 82.75 246 LEU A CA 1
ATOM 1893 C C . LEU A 1 246 ? -20.126 0.220 24.992 1.00 82.75 246 LEU A C 1
ATOM 1895 O O . LEU A 1 246 ? -19.111 -0.325 25.411 1.00 82.75 246 LEU A O 1
ATOM 1899 N N . SER A 1 247 ? -21.061 0.688 25.824 1.00 83.50 247 SER A N 1
ATOM 1900 C CA . SER A 1 247 ? -20.939 0.600 27.289 1.00 83.50 247 SER A CA 1
ATOM 1901 C C . SER A 1 247 ? -20.831 -0.854 27.766 1.00 83.50 247 SER A C 1
ATOM 1903 O O . SER A 1 247 ? -19.994 -1.170 28.609 1.00 83.50 247 SER A O 1
ATOM 1905 N N . LYS A 1 248 ? -21.619 -1.768 27.182 1.00 88.25 248 LYS A N 1
ATOM 1906 C CA . LYS A 1 248 ? -21.525 -3.208 27.473 1.00 88.25 248 LYS A CA 1
ATOM 1907 C C . LYS A 1 248 ? -20.180 -3.798 27.040 1.00 88.25 248 LYS A C 1
ATOM 1909 O O . LYS A 1 248 ? -19.634 -4.620 27.770 1.00 88.25 248 LYS A O 1
ATOM 1914 N N . LEU A 1 249 ? -19.637 -3.384 25.893 1.00 86.81 249 LEU A N 1
ATOM 1915 C CA . LEU A 1 249 ? -18.314 -3.817 25.422 1.00 86.81 249 LEU A CA 1
ATOM 1916 C C . LEU A 1 249 ? -17.193 -3.321 26.343 1.00 86.81 249 LEU A C 1
ATOM 1918 O O . LEU A 1 249 ? -16.319 -4.104 26.706 1.00 86.81 249 LEU A O 1
ATOM 1922 N N . LEU A 1 250 ? -17.249 -2.061 26.780 1.00 85.50 250 LEU A N 1
ATOM 1923 C CA . LEU A 1 250 ? -16.277 -1.492 27.717 1.00 85.50 250 LEU A CA 1
ATOM 1924 C C . LEU A 1 250 ? -16.260 -2.246 29.055 1.00 85.50 250 LEU A C 1
ATOM 1926 O O . LEU A 1 250 ? -15.185 -2.570 29.558 1.00 85.50 250 LEU A O 1
ATOM 1930 N N . VAL A 1 251 ? -17.433 -2.593 29.596 1.00 87.94 251 VAL A N 1
ATOM 1931 C CA . VAL A 1 251 ? -17.541 -3.425 30.808 1.00 87.94 251 VAL A CA 1
ATOM 1932 C C . VAL A 1 251 ? -17.030 -4.845 30.546 1.00 87.94 251 VAL A C 1
ATOM 1934 O O . VAL A 1 251 ? -16.239 -5.363 31.331 1.00 87.94 251 VAL A O 1
ATOM 1937 N N . LYS A 1 252 ? -17.423 -5.466 29.423 1.00 88.19 252 LYS A N 1
ATOM 1938 C CA . LYS A 1 252 ? -16.995 -6.823 29.037 1.00 88.19 252 LYS A CA 1
ATOM 1939 C C . LYS A 1 252 ? -15.471 -6.950 28.963 1.00 88.19 252 LYS A C 1
ATOM 1941 O O . LYS A 1 252 ? -14.932 -7.971 29.375 1.00 88.19 252 LYS A O 1
ATOM 1946 N N . PHE A 1 253 ? -14.788 -5.933 28.446 1.00 86.00 253 PHE A N 1
ATOM 1947 C CA . PHE A 1 253 ? -13.330 -5.925 28.314 1.00 86.00 253 PHE A CA 1
ATOM 1948 C C . PHE A 1 253 ? -12.599 -5.340 29.533 1.00 86.00 253 PHE A C 1
ATOM 1950 O O . PHE A 1 253 ? -11.380 -5.189 29.489 1.00 86.00 253 PHE A O 1
ATOM 1957 N N . GLY A 1 254 ? -13.313 -5.029 30.621 1.00 83.94 254 GLY A N 1
ATOM 1958 C CA . GLY A 1 254 ? -12.717 -4.535 31.866 1.00 83.94 254 GLY A CA 1
ATOM 1959 C C . GLY A 1 254 ? -12.145 -3.117 31.774 1.00 83.94 254 GLY A C 1
ATOM 1960 O O . GLY A 1 254 ? -11.271 -2.762 32.558 1.00 83.94 254 GLY A O 1
ATOM 1961 N N . LEU A 1 255 ? -12.616 -2.313 30.817 1.00 82.75 255 LEU A N 1
ATOM 1962 C CA . LEU A 1 255 ? -12.147 -0.943 30.581 1.00 82.75 255 LEU A CA 1
ATOM 1963 C C . LEU A 1 255 ? -12.943 0.110 31.371 1.00 82.75 255 LEU A C 1
ATOM 1965 O O . LEU A 1 255 ? -12.471 1.234 31.538 1.00 82.75 255 LEU A O 1
ATOM 1969 N N . THR A 1 256 ? -14.124 -0.259 31.881 1.00 78.62 256 THR A N 1
ATOM 1970 C CA . THR A 1 256 ? -14.997 0.602 32.699 1.00 78.62 256 THR A CA 1
ATOM 1971 C C . THR A 1 256 ? -15.764 -0.239 33.724 1.00 78.62 256 THR A C 1
ATOM 1973 O O . THR A 1 256 ? -16.066 -1.407 33.476 1.00 78.62 256 THR A O 1
ATOM 1976 N N . GLN A 1 257 ? -16.103 0.347 34.877 1.00 72.44 257 GLN A N 1
ATOM 1977 C CA . GLN A 1 257 ? -16.987 -0.287 35.863 1.00 72.44 257 GLN A CA 1
ATOM 1978 C C . GLN A 1 257 ? -18.459 -0.259 35.400 1.00 72.44 257 GLN A C 1
ATOM 1980 O O . GLN A 1 257 ? -18.845 0.661 34.675 1.00 72.44 257 GLN A O 1
ATOM 1985 N N . PRO A 1 258 ? -19.299 -1.228 35.816 1.00 68.00 258 PRO A N 1
ATOM 1986 C CA . PRO A 1 258 ? -20.739 -1.162 35.583 1.00 68.00 258 PRO A CA 1
ATOM 1987 C C . PRO A 1 258 ? -21.309 0.124 36.190 1.00 68.00 258 PRO A C 1
ATOM 1989 O O . PRO A 1 258 ? -20.964 0.476 37.319 1.00 68.00 258 PRO A O 1
ATOM 1992 N N . ALA A 1 259 ? -22.178 0.824 35.460 1.00 59.25 259 ALA A N 1
ATOM 1993 C CA . ALA A 1 259 ? -22.926 1.930 36.046 1.00 59.25 259 ALA A CA 1
ATOM 1994 C C . ALA A 1 259 ? -23.770 1.382 37.207 1.00 59.25 259 ALA A C 1
ATOM 1996 O O . ALA A 1 259 ? -24.471 0.385 37.033 1.00 59.25 259 ALA A O 1
ATOM 1997 N N . ALA A 1 260 ? -23.674 2.002 38.386 1.00 49.16 260 ALA A N 1
ATOM 1998 C CA . ALA A 1 260 ? -24.538 1.664 39.509 1.00 49.16 260 ALA A CA 1
ATOM 1999 C C . ALA A 1 260 ? -25.996 1.865 39.073 1.00 49.16 260 ALA A C 1
ATOM 2001 O O . ALA A 1 260 ? -26.356 2.953 38.623 1.00 49.16 260 ALA A O 1
ATOM 2002 N N . GLU A 1 261 ? -26.810 0.813 39.159 1.00 42.28 261 GLU A N 1
ATOM 2003 C CA . GLU A 1 261 ? -28.245 0.898 38.900 1.00 42.28 261 GLU A CA 1
ATOM 2004 C C . GLU A 1 261 ? -28.848 1.890 39.904 1.00 42.28 261 GLU A C 1
ATOM 2006 O O . GLU A 1 261 ? -28.916 1.625 41.103 1.00 42.28 261 GLU A O 1
ATOM 2011 N N . THR A 1 262 ? -29.225 3.077 39.432 1.00 40.56 262 THR A N 1
ATOM 2012 C CA . THR A 1 262 ? -30.069 3.992 40.200 1.00 40.56 262 THR A CA 1
ATOM 2013 C C . THR A 1 262 ? -31.477 3.409 40.229 1.00 40.56 262 THR A C 1
ATOM 2015 O O . THR A 1 262 ? -32.166 3.446 39.207 1.00 40.56 262 THR A O 1
ATOM 2018 N N . SER A 1 263 ? -31.848 2.836 41.379 1.00 34.62 263 SER A N 1
ATOM 2019 C CA . SER A 1 263 ? -33.232 2.526 41.766 1.00 34.62 263 SER A CA 1
ATOM 2020 C C . SER A 1 263 ? -34.142 3.749 41.740 1.00 34.62 263 SER A C 1
ATOM 2022 O O . SER A 1 263 ? -33.642 4.862 42.026 1.00 34.62 263 SER A O 1
#

Foldseek 3Di:
DDDDPQFDKDKAADADDDDDADAAEAQQLPPVFQDLVGQSVVVQVVDAAAQNHFYDGPDDPVQAWKFKCDDPVCLQQVPRVPGPDIDDPPDPTDGRNDFAKIKIAGNPRVSSNSPSIDIHGYYYHPDDDDDDDDDDDDDDFDQPPPPLQVCADPGPGGWTKGADRVGDIDTDNIAIDDAQRVQLVVLCVVQDDNRADPLRSVLSRVVSCLVRPPDLADALVSDKDWDWDADPVRDIDIDIQDRVNVRVSCVVSVRHDDDPPDD